Protein AF-A0A1Q3QMA3-F1 (afdb_monomer)

Foldseek 3Di:
DDQDAWDWAAEDALVLLVPPDPPSVVVVVVLLLQFAEEEEEQFADDDDDDDPDDDPQGEGEALVRSQVSLQSNVVVCVVSVRNYFYEYEDPLQQHQFYQEDPHVLQVVQFLQDAFPSRTTGGQGRLVRLLSSQLSCQVRGQEYEYEDQDLDLVSLLVSLCSNCVPVVNRAYEYEHEHDPPDDDDDLVNQVVSVVSSVVSPHPFYWYADPLIIIGSDDPDPTHYHYHDNSPPPPDDDPDDDDDDDPPLRVPSNPSPPCPVSRDDD

Radius of gyration: 18.26 Å; Cα contacts (8 Å, |Δi|>4): 444; chains: 1; bounding box: 46×43×52 Å

Secondary structure (DSSP, 8-state):
----PPEEPEEE-HHHHTTS-TTHHHHHHHHHHSEEEEEE--SB---S---TTS----EEPPHHHHHHHHHHHHHHHHHTT--PEEEEEE-TTT--EES-S--TTTGGGEEEEEPTTSSEEE--SHHHHHHHHHHHTTT-SEEEEEESS--HHHHHHHHHHHHHH-TT-EEEEEE---TTSPPP-HHHHHHHHHHHHHTT--EEEEEETTEEEESS-SSSSEEEEE-S----S-------PPPPTTSTTSGGG-TT-GGGS---

Nearest PDB structures (foldseek):
  3lg3-assembly1_B-2  TM=8.886E-01  e=1.445E-15  Yersinia pestis
  3lg3-assembly1_A-2  TM=8.726E-01  e=1.966E-15  Yersinia pestis
  3i4e-assembly1_D  TM=8.872E-01  e=7.426E-14  Burkholderia pseudomallei
  1igw-assembly1_C  TM=8.203E-01  e=1.246E-14  Escherichia coli
  7cmx-assembly1_C  TM=8.581E-01  e=8.399E-14  Bacillus cereus ATCC 14579

Sequence (264 aa):
MGHIAPKEAIHFPDEAYLGIDETGSLELVQQLLDGDAVVIKLERHFHQAVTAGQAQNLMLVPSAEAVQRLVSARMTAIAYRIEMKVFACTEARRAVAVTNDSDLRDHKHLSGLTSPSNGQVYCGGINAAIERALLYAPHADVICFKSAVPDTTEARRFAVAIRALFPEKQLAFGYSPRPDARMWNELDHAAFEAELRIMGYSYYFFTQFGVTMFPHLPSETAWAMFDDTSRPASIDFGNPLRWPAALDSRAESCHGRPELYLTK

Mean predicted aligned error: 11.52 Å

Solvent-accessible surface area (backbone atoms only — not comparable to full-atom values): 15287 Å² total; per-residue (Å²): 131,82,88,64,75,59,44,69,51,48,75,36,50,59,59,56,77,72,64,79,49,84,67,62,38,52,59,47,50,51,57,54,67,67,22,61,39,36,39,44,50,52,40,61,60,92,74,79,82,74,62,93,88,61,79,87,72,45,39,24,43,33,66,63,56,27,44,50,50,40,48,51,50,52,49,52,31,60,76,72,69,46,82,64,43,41,29,39,48,31,51,36,37,72,19,52,23,23,54,49,78,87,32,74,86,53,50,88,32,45,72,86,43,74,32,94,84,70,15,33,25,28,36,22,24,68,66,46,23,45,55,53,43,58,68,36,50,88,59,28,59,26,42,26,52,37,35,58,61,97,51,66,68,59,52,46,53,44,47,52,59,47,32,75,79,36,71,86,58,39,27,28,40,36,41,41,57,52,96,85,50,82,84,75,53,72,65,56,52,51,55,52,48,53,58,39,42,76,66,56,35,78,42,52,35,34,39,57,96,88,44,44,33,30,59,72,67,97,63,96,58,51,39,42,31,32,36,85,66,70,72,73,82,85,76,82,92,76,75,89,78,85,77,79,87,72,68,70,80,48,39,78,43,56,89,82,48,76,74,81,69,59,80,129

pLDDT: mean 70.54, std 22.74, range [25.53, 98.31]

Structure (mmCIF, N/CA/C/O backbone):
data_AF-A0A1Q3QMA3-F1
#
_entry.id   AF-A0A1Q3QMA3-F1
#
loop_
_atom_site.group_PDB
_atom_site.id
_atom_site.type_symbol
_atom_site.label_atom_id
_atom_site.label_alt_id
_atom_site.label_comp_id
_atom_site.label_asym_id
_atom_site.label_entity_id
_atom_site.label_seq_id
_atom_site.pdbx_PDB_ins_code
_atom_site.Cartn_x
_atom_site.Cartn_y
_atom_site.Cartn_z
_atom_site.occupancy
_atom_site.B_iso_or_equiv
_atom_site.auth_seq_id
_atom_site.auth_comp_id
_atom_site.auth_asym_id
_atom_site.auth_atom_id
_atom_site.pdbx_PDB_model_num
ATOM 1 N N . MET A 1 1 ? 27.630 -3.409 -14.166 1.00 37.25 1 MET A N 1
ATOM 2 C CA . MET A 1 1 ? 26.263 -2.859 -14.283 1.00 37.25 1 MET A CA 1
ATOM 3 C C . MET A 1 1 ? 26.356 -1.399 -13.889 1.00 37.25 1 MET A C 1
ATOM 5 O O . MET A 1 1 ? 26.952 -1.131 -12.855 1.00 37.25 1 MET A O 1
ATOM 9 N N . GLY A 1 2 ? 25.943 -0.475 -14.758 1.00 41.38 2 GLY A N 1
ATOM 10 C CA . GLY A 1 2 ? 26.074 0.962 -14.500 1.00 41.38 2 GLY A CA 1
ATOM 11 C C . GLY A 1 2 ? 25.251 1.380 -13.282 1.00 41.38 2 GLY A C 1
ATOM 12 O O . GLY A 1 2 ? 24.137 0.894 -13.105 1.00 41.38 2 GLY A O 1
ATOM 13 N N . HIS A 1 3 ? 25.815 2.244 -12.438 1.00 40.00 3 HIS A N 1
ATOM 14 C CA . HIS A 1 3 ? 25.080 2.907 -11.365 1.00 40.00 3 HIS A CA 1
ATOM 15 C C . HIS A 1 3 ? 24.006 3.800 -11.999 1.00 40.00 3 HIS A C 1
ATOM 17 O O . HIS A 1 3 ? 24.332 4.825 -12.594 1.00 40.00 3 HIS A O 1
ATOM 23 N N . ILE A 1 4 ? 22.739 3.400 -11.909 1.00 47.25 4 ILE A N 1
ATOM 24 C CA . ILE A 1 4 ? 21.610 4.284 -12.209 1.00 47.25 4 ILE A CA 1
ATOM 25 C C . ILE A 1 4 ? 21.323 5.033 -10.909 1.00 47.25 4 ILE A C 1
ATOM 27 O O . ILE A 1 4 ? 20.997 4.405 -9.903 1.00 47.25 4 ILE A O 1
ATOM 31 N N . ALA A 1 5 ? 21.519 6.351 -10.910 1.00 50.38 5 ALA A N 1
ATOM 32 C CA . ALA A 1 5 ? 21.220 7.188 -9.753 1.00 50.38 5 ALA A CA 1
ATOM 33 C C . ALA A 1 5 ? 19.716 7.110 -9.407 1.00 50.38 5 ALA A C 1
ATOM 35 O O . ALA A 1 5 ? 18.895 7.044 -10.331 1.00 50.38 5 ALA A O 1
ATOM 36 N N . PRO A 1 6 ? 19.343 7.125 -8.112 1.00 56.88 6 PRO A N 1
ATOM 37 C CA . PRO A 1 6 ? 17.943 7.152 -7.701 1.00 56.88 6 PRO A CA 1
ATOM 38 C C . PRO A 1 6 ? 17.233 8.357 -8.322 1.00 56.88 6 PRO A C 1
ATOM 40 O O . PRO A 1 6 ? 17.782 9.460 -8.345 1.00 56.88 6 PRO A O 1
ATOM 43 N N . LYS A 1 7 ? 16.008 8.156 -8.820 1.00 62.81 7 LYS A N 1
ATOM 44 C CA . LYS A 1 7 ? 15.194 9.251 -9.369 1.00 62.81 7 LYS A CA 1
ATOM 45 C C . LYS A 1 7 ? 14.146 9.709 -8.370 1.00 62.81 7 LYS A C 1
ATOM 47 O O . LYS A 1 7 ? 13.490 8.885 -7.729 1.00 62.81 7 LYS A O 1
ATOM 52 N N . GLU A 1 8 ? 14.002 11.024 -8.269 1.00 60.31 8 GLU A N 1
ATOM 53 C CA . GLU A 1 8 ? 12.967 11.694 -7.488 1.00 60.31 8 GLU A CA 1
ATOM 54 C C . GLU A 1 8 ? 11.620 11.637 -8.225 1.00 60.31 8 GLU A C 1
ATOM 56 O O . GLU A 1 8 ? 11.560 11.792 -9.446 1.00 60.31 8 GLU A O 1
ATOM 61 N N . ALA A 1 9 ? 10.543 11.388 -7.480 1.00 59.75 9 ALA A N 1
ATOM 62 C CA . ALA A 1 9 ? 9.180 11.461 -7.993 1.00 59.75 9 ALA A CA 1
ATOM 63 C C . ALA A 1 9 ? 8.731 12.921 -8.142 1.00 59.75 9 ALA A C 1
ATOM 65 O O . ALA A 1 9 ? 8.966 13.737 -7.251 1.00 59.75 9 ALA A O 1
ATOM 66 N N . ILE A 1 10 ? 8.005 13.239 -9.214 1.00 61.47 10 ILE A N 1
ATOM 67 C CA . ILE A 1 10 ? 7.298 14.519 -9.322 1.00 61.47 10 ILE A CA 1
ATOM 68 C C . ILE A 1 10 ? 6.018 14.409 -8.492 1.00 61.47 10 ILE A C 1
ATOM 70 O O . ILE A 1 10 ? 5.198 13.524 -8.735 1.00 61.47 10 ILE A O 1
ATOM 74 N N . HIS A 1 11 ? 5.861 15.277 -7.494 1.00 58.94 11 HIS A N 1
ATOM 75 C CA . HIS A 1 11 ? 4.707 15.269 -6.597 1.00 58.94 11 HIS A CA 1
ATOM 76 C C . HIS A 1 11 ? 3.601 16.202 -7.093 1.00 58.94 11 HIS A C 1
ATOM 78 O O . HIS A 1 11 ? 3.849 17.390 -7.304 1.00 58.94 11 HIS A O 1
ATOM 84 N N . PHE A 1 12 ? 2.375 15.688 -7.175 1.00 54.59 12 PHE A N 1
ATOM 85 C CA . PHE A 1 12 ? 1.180 16.478 -7.472 1.00 54.59 12 PHE A CA 1
ATOM 86 C C . PHE A 1 12 ? 0.172 16.398 -6.324 1.00 54.59 12 PHE A C 1
ATOM 88 O O . PHE A 1 12 ? 0.027 15.327 -5.728 1.00 54.59 12 PHE A O 1
ATOM 95 N N . PRO A 1 13 ? -0.544 17.495 -6.014 1.00 55.72 13 PRO A N 1
ATOM 96 C CA . PRO A 1 13 ? -1.624 17.454 -5.038 1.00 55.72 13 PRO A CA 1
ATOM 97 C C . PRO A 1 13 ? -2.791 16.609 -5.567 1.00 55.72 13 PRO A C 1
ATOM 99 O O . PRO A 1 13 ? -3.113 16.659 -6.756 1.00 55.72 13 PRO A O 1
ATOM 102 N N . ASP A 1 14 ? -3.460 15.872 -4.678 1.00 49.94 14 ASP A N 1
ATOM 103 C CA . ASP A 1 14 ? -4.590 14.993 -5.027 1.00 49.94 14 ASP A CA 1
ATOM 104 C C . ASP A 1 14 ? -5.738 15.756 -5.726 1.00 49.94 14 ASP A C 1
ATOM 106 O O . ASP A 1 14 ? -6.433 15.213 -6.586 1.00 49.94 14 ASP A O 1
ATOM 110 N N . GLU A 1 15 ? -5.904 17.043 -5.408 1.00 50.72 15 GLU A N 1
ATOM 111 C CA . GLU A 1 15 ? -6.911 17.943 -5.989 1.00 50.72 15 GLU A CA 1
ATOM 112 C C . GLU A 1 15 ? -6.680 18.241 -7.479 1.00 50.72 15 GLU A C 1
ATOM 114 O O . GLU A 1 15 ? -7.646 18.432 -8.222 1.00 50.72 15 GLU A O 1
ATOM 119 N N . ALA A 1 16 ? -5.425 18.203 -7.946 1.00 48.44 16 ALA A N 1
ATOM 120 C CA . ALA A 1 16 ? -5.098 18.405 -9.360 1.00 48.44 16 ALA A CA 1
ATOM 121 C C . ALA A 1 16 ? -5.660 17.277 -10.241 1.00 48.44 16 ALA A C 1
ATOM 123 O O . ALA A 1 16 ? -5.946 17.480 -11.419 1.00 48.44 16 ALA A O 1
ATOM 124 N N . TYR A 1 17 ? -5.878 16.096 -9.656 1.00 45.69 17 TYR A N 1
ATOM 125 C CA . TYR A 1 17 ? -6.473 14.952 -10.336 1.00 45.69 17 TYR A CA 1
ATOM 126 C C . TYR A 1 17 ? -8.009 15.030 -10.417 1.00 45.69 17 TYR A C 1
ATOM 128 O O . TYR A 1 17 ? -8.623 14.469 -11.325 1.00 45.69 17 TYR A O 1
ATOM 136 N N . LEU A 1 18 ? -8.649 15.728 -9.471 1.00 44.41 18 LEU A N 1
ATOM 137 C CA . LEU A 1 18 ? -10.110 15.831 -9.358 1.00 44.41 18 LEU A CA 1
ATOM 138 C C . LEU A 1 18 ? -10.713 16.993 -10.169 1.00 44.41 18 LEU A C 1
ATOM 140 O O . LEU A 1 18 ? -11.928 17.179 -10.141 1.00 44.41 18 LEU A O 1
ATOM 144 N N . GLY A 1 19 ? -9.894 17.735 -10.922 1.00 40.25 19 GLY A N 1
ATOM 145 C CA . GLY A 1 19 ? -10.365 18.746 -11.874 1.00 40.25 19 GLY A CA 1
ATOM 146 C C . GLY A 1 19 ? -10.869 20.040 -11.231 1.00 40.25 19 GLY A C 1
ATOM 147 O O . GLY A 1 19 ? -11.818 20.633 -11.734 1.00 40.25 19 GLY A O 1
ATOM 148 N N . ILE A 1 20 ? -10.263 20.477 -10.121 1.00 35.72 20 ILE A N 1
ATOM 149 C CA . ILE A 1 20 ? -10.693 21.695 -9.409 1.00 35.72 20 ILE A CA 1
ATOM 150 C C . ILE A 1 20 ? -10.076 22.978 -10.018 1.00 35.72 20 ILE A C 1
ATOM 152 O O . ILE A 1 20 ? -10.548 24.075 -9.730 1.00 35.72 20 ILE A O 1
ATOM 156 N N . ASP A 1 21 ? -9.098 22.877 -10.930 1.00 34.72 21 ASP A N 1
ATOM 157 C CA . ASP A 1 21 ? -8.615 24.024 -11.715 1.00 34.72 21 ASP A CA 1
ATOM 158 C C . ASP A 1 21 ? -8.208 23.635 -13.159 1.00 34.72 21 ASP A C 1
ATOM 160 O O . ASP A 1 21 ? -7.569 22.607 -13.393 1.00 34.72 21 ASP A O 1
ATOM 164 N N . GLU A 1 22 ? -8.613 24.446 -14.148 1.00 34.12 22 GLU A N 1
ATOM 165 C CA . GLU A 1 22 ? -8.419 24.177 -15.586 1.00 34.12 22 GLU A CA 1
ATOM 166 C C . GLU A 1 22 ? -6.956 24.338 -16.059 1.00 34.12 22 GLU A C 1
ATOM 168 O O . GLU A 1 22 ? -6.575 23.773 -17.082 1.00 34.12 22 GLU A O 1
ATOM 173 N N . THR A 1 23 ? -6.102 25.043 -15.317 1.00 33.72 23 THR A N 1
ATOM 174 C CA . THR A 1 23 ? -4.718 25.387 -15.708 1.00 33.72 23 THR A CA 1
ATOM 175 C C . THR A 1 23 ? -3.694 24.363 -15.220 1.00 33.72 23 THR A C 1
ATOM 177 O O . THR A 1 23 ? -2.837 23.938 -15.994 1.00 33.72 23 THR A O 1
ATOM 180 N N . GLY A 1 24 ? -3.818 23.898 -13.975 1.00 37.50 24 GLY A N 1
ATOM 181 C CA . GLY A 1 24 ? -3.019 22.818 -13.400 1.00 37.50 24 GLY A CA 1
ATOM 182 C C . GLY A 1 24 ? -3.282 21.475 -14.079 1.00 37.50 24 GLY A C 1
ATOM 183 O O . GLY A 1 24 ? -2.393 20.632 -14.141 1.00 37.50 24 GLY A O 1
ATOM 184 N N . SER A 1 25 ? -4.466 21.298 -14.674 1.00 47.12 25 SER A N 1
ATOM 185 C CA . SER A 1 25 ? -4.836 20.078 -15.394 1.00 47.12 25 SER A CA 1
ATOM 186 C C . SER A 1 25 ? -4.054 19.861 -16.701 1.00 47.12 25 SER A C 1
ATOM 188 O O . SER A 1 25 ? -3.766 18.717 -17.044 1.00 47.12 25 SER A O 1
ATOM 190 N N . LEU A 1 26 ? -3.646 20.920 -17.417 1.00 43.50 26 LEU A N 1
ATOM 191 C CA . LEU A 1 26 ? -2.979 20.788 -18.721 1.00 43.50 26 LEU A CA 1
ATOM 192 C C . LEU A 1 26 ? -1.477 20.482 -18.593 1.00 43.50 26 LEU A C 1
ATOM 194 O O . LEU A 1 26 ? -0.977 19.597 -19.287 1.00 43.50 26 LEU A O 1
ATOM 198 N N . GLU A 1 27 ? -0.769 21.172 -17.690 1.00 50.53 27 GLU A N 1
ATOM 199 C CA . GLU A 1 27 ? 0.634 20.861 -17.362 1.00 50.53 27 GLU A CA 1
ATOM 200 C C . GLU A 1 27 ? 0.752 19.474 -16.723 1.00 50.53 27 GLU A C 1
ATOM 202 O O . GLU A 1 27 ? 1.655 18.712 -17.068 1.00 50.53 27 GLU A O 1
ATOM 207 N N . LEU A 1 28 ? -0.204 19.112 -15.858 1.00 53.88 28 LEU A N 1
ATOM 208 C CA . LEU A 1 28 ? -0.310 17.768 -15.304 1.00 53.88 28 LEU A CA 1
ATOM 209 C C . LEU A 1 28 ? -0.484 16.730 -16.413 1.00 53.88 28 LEU A C 1
ATOM 211 O O . LEU A 1 28 ? 0.268 15.767 -16.467 1.00 53.88 28 LEU A O 1
ATOM 215 N N . VAL A 1 29 ? -1.436 16.928 -17.328 1.00 54.91 29 VAL A N 1
ATOM 216 C CA . VAL A 1 29 ? -1.656 16.017 -18.461 1.00 54.91 29 VAL A CA 1
ATOM 217 C C . VAL A 1 29 ? -0.414 15.916 -19.353 1.00 54.91 29 VAL A C 1
ATOM 219 O O . VAL A 1 29 ? -0.081 14.812 -19.768 1.00 54.91 29 VAL A O 1
ATOM 222 N N . GLN A 1 30 ? 0.317 17.007 -19.605 1.00 58.66 30 GLN A N 1
ATOM 223 C CA . GLN A 1 30 ? 1.583 16.963 -20.352 1.00 58.66 30 GLN A CA 1
ATOM 224 C C . GLN A 1 30 ? 2.668 16.161 -19.621 1.00 58.66 30 GLN A C 1
ATOM 226 O O . GLN A 1 30 ? 3.278 15.280 -20.219 1.00 58.66 30 GLN A O 1
ATOM 231 N N . GLN A 1 31 ? 2.858 16.380 -18.319 1.00 56.53 31 GLN A N 1
ATOM 232 C CA . GLN A 1 31 ? 3.831 15.621 -17.525 1.00 56.53 31 GLN A CA 1
ATOM 233 C C . GLN A 1 31 ? 3.428 14.146 -17.343 1.00 56.53 31 GLN A C 1
ATOM 235 O O . GLN A 1 31 ? 4.294 13.283 -17.214 1.00 56.53 31 GLN A O 1
ATOM 240 N N . LEU A 1 32 ? 2.126 13.837 -17.374 1.00 58.66 32 LEU A N 1
ATOM 241 C CA . LEU A 1 32 ? 1.601 12.468 -17.393 1.00 58.66 32 LEU A CA 1
ATOM 242 C C . LEU A 1 32 ? 1.768 11.784 -18.757 1.00 58.66 32 LEU A C 1
ATOM 244 O O . LEU A 1 32 ? 1.887 10.564 -18.790 1.00 58.66 32 LEU A O 1
ATOM 248 N N . LEU A 1 33 ? 1.772 12.534 -19.865 1.00 60.31 33 LEU A N 1
ATOM 249 C CA . LEU A 1 33 ? 2.051 12.008 -21.208 1.00 60.31 33 LEU A CA 1
ATOM 250 C C . LEU A 1 33 ? 3.536 11.663 -21.396 1.00 60.31 33 LEU A C 1
ATOM 252 O O . LEU A 1 33 ? 3.848 10.718 -22.115 1.00 60.31 33 LEU A O 1
ATOM 256 N N . ASP A 1 34 ? 4.430 12.395 -20.726 1.00 58.41 34 ASP A N 1
ATOM 257 C CA . ASP A 1 34 ? 5.879 12.151 -20.747 1.00 58.41 34 ASP A CA 1
ATOM 258 C C . ASP A 1 34 ? 6.330 11.072 -19.732 1.00 58.41 34 ASP A C 1
ATOM 260 O O . ASP A 1 34 ? 7.510 10.712 -19.688 1.00 58.41 34 ASP A O 1
ATOM 264 N N . GLY A 1 35 ? 5.417 10.569 -18.890 1.00 57.47 35 GLY A N 1
ATOM 265 C CA . GLY A 1 35 ? 5.674 9.586 -17.831 1.00 57.47 35 GLY A CA 1
ATOM 266 C C . GLY A 1 35 ? 5.182 8.170 -18.168 1.00 57.47 35 GLY A C 1
ATOM 267 O O . GLY A 1 35 ? 4.055 7.999 -18.613 1.00 57.47 35 GLY A O 1
ATOM 268 N N . ASP A 1 36 ? 5.972 7.127 -17.881 1.00 55.38 36 ASP A N 1
ATOM 269 C CA . ASP A 1 36 ? 5.570 5.720 -18.127 1.00 55.38 36 ASP A CA 1
ATOM 270 C C . ASP A 1 36 ? 4.583 5.179 -17.074 1.00 55.38 36 ASP A C 1
ATOM 272 O O . ASP A 1 36 ? 3.773 4.286 -17.337 1.00 55.38 36 ASP A O 1
ATOM 276 N N . ALA A 1 37 ? 4.714 5.625 -15.822 1.00 56.94 37 ALA A N 1
ATOM 277 C CA . ALA A 1 37 ? 3.973 5.073 -14.694 1.00 56.94 37 ALA A CA 1
ATOM 278 C C . ALA A 1 37 ? 3.603 6.159 -13.686 1.00 56.94 37 ALA A C 1
ATOM 280 O O . ALA A 1 37 ? 4.413 7.016 -13.326 1.00 56.94 37 ALA A O 1
ATOM 281 N N . VAL A 1 38 ? 2.363 6.080 -13.207 1.00 61.59 38 VAL A N 1
ATOM 282 C CA . VAL A 1 38 ? 1.755 7.084 -12.347 1.00 61.59 38 VAL A CA 1
ATOM 283 C C . VAL A 1 38 ? 1.329 6.425 -11.038 1.00 61.59 38 VAL A C 1
ATOM 285 O O . VAL A 1 38 ? 0.436 5.576 -10.982 1.00 61.59 38 VAL A O 1
ATOM 288 N N . VAL A 1 39 ? 1.965 6.820 -9.942 1.00 60.56 39 VAL A N 1
ATOM 289 C CA . VAL A 1 39 ? 1.584 6.358 -8.610 1.00 60.56 39 VAL A CA 1
ATOM 290 C C . VAL A 1 39 ? 0.456 7.239 -8.098 1.00 60.56 39 VAL A C 1
ATOM 292 O O . VAL A 1 39 ? 0.663 8.428 -7.875 1.00 60.56 39 VAL A O 1
ATOM 295 N N . ILE A 1 40 ? -0.736 6.671 -7.893 1.00 57.75 40 ILE A N 1
ATOM 296 C CA . ILE A 1 40 ? -1.888 7.434 -7.408 1.00 57.75 40 ILE A CA 1
ATOM 297 C C . ILE A 1 40 ? -2.235 6.978 -5.996 1.00 57.75 40 ILE A C 1
ATOM 299 O O . ILE A 1 40 ? -2.841 5.930 -5.767 1.00 57.75 40 ILE A O 1
ATOM 303 N N . LYS A 1 41 ? -1.823 7.764 -5.009 1.00 63.59 41 LYS A N 1
ATOM 304 C CA . LYS A 1 41 ? -2.072 7.454 -3.609 1.00 63.59 41 LYS A CA 1
ATOM 305 C C . LYS A 1 41 ? -3.357 8.146 -3.163 1.00 63.59 41 LYS A C 1
ATOM 307 O O . LYS A 1 41 ? -3.365 9.326 -2.866 1.00 63.59 41 LYS A O 1
ATOM 312 N N . LEU A 1 42 ? -4.454 7.396 -3.103 1.00 59.91 42 LEU A N 1
ATOM 313 C CA . LEU A 1 42 ? -5.798 7.982 -2.983 1.00 59.91 42 LEU A CA 1
ATOM 314 C C . LEU A 1 42 ? -6.480 7.753 -1.637 1.00 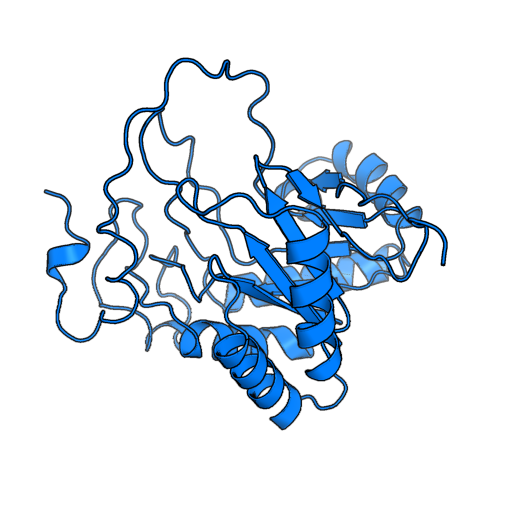59.91 42 LEU A C 1
ATOM 316 O O . LEU A 1 42 ? -7.634 8.137 -1.463 1.00 59.91 42 LEU A O 1
ATOM 320 N N . GLU A 1 43 ? -5.809 7.113 -0.687 1.00 64.12 43 GLU A N 1
ATOM 321 C CA . GLU A 1 43 ? -6.448 6.669 0.551 1.00 64.12 43 GLU A CA 1
ATOM 322 C C . GLU A 1 43 ? -6.462 7.713 1.675 1.00 64.12 43 GLU A C 1
ATOM 324 O O . GLU A 1 43 ? -6.907 7.372 2.766 1.00 64.12 43 GLU A O 1
ATOM 329 N N . ARG A 1 44 ? -6.000 8.953 1.452 1.00 65.00 44 ARG A N 1
ATOM 330 C CA . ARG A 1 44 ? -5.939 9.996 2.492 1.00 65.00 44 ARG A CA 1
ATOM 331 C C . ARG A 1 44 ? -6.766 11.237 2.169 1.00 65.00 44 ARG A C 1
ATOM 333 O O . ARG A 1 44 ? -7.026 11.541 1.008 1.00 65.00 44 ARG A O 1
ATOM 340 N N . HIS A 1 45 ? -7.203 11.925 3.219 1.00 52.44 45 HIS A N 1
ATOM 341 C CA . HIS A 1 45 ? -7.840 13.241 3.141 1.00 52.44 45 HIS A CA 1
ATOM 342 C C . HIS A 1 45 ? -6.957 14.253 3.875 1.00 52.44 45 HIS A C 1
ATOM 344 O O . HIS A 1 45 ? -6.472 13.958 4.971 1.00 52.44 45 HIS A O 1
ATOM 350 N N . PHE A 1 46 ? -6.788 15.443 3.299 1.00 43.44 46 PHE A N 1
ATOM 351 C CA . PHE A 1 46 ? -6.152 16.564 3.979 1.00 43.44 46 PHE A CA 1
ATOM 352 C C . PHE A 1 46 ? -7.109 17.128 5.036 1.00 43.44 46 PHE A C 1
ATOM 354 O O . PHE A 1 46 ? -8.226 17.537 4.721 1.00 43.44 46 PHE A O 1
ATOM 361 N N . HIS A 1 47 ? -6.665 17.194 6.290 1.00 34.66 47 HIS A N 1
ATOM 362 C CA . HIS A 1 47 ? -7.205 18.151 7.251 1.00 34.66 47 HIS A CA 1
ATOM 363 C C . HIS A 1 47 ? -6.100 19.158 7.580 1.00 34.66 47 HIS A C 1
ATOM 365 O O . HIS A 1 47 ? -5.015 18.773 8.006 1.00 34.66 47 HIS A O 1
ATOM 371 N N . GLN A 1 48 ? -6.413 20.431 7.316 1.00 32.75 48 GLN A N 1
ATOM 372 C CA . GLN A 1 48 ? -5.659 21.661 7.579 1.00 32.75 48 GLN A CA 1
ATOM 373 C C . GLN A 1 48 ? -4.406 21.545 8.459 1.00 32.75 48 GLN A C 1
ATOM 375 O O . GLN A 1 48 ? -4.478 21.149 9.619 1.00 32.75 48 GLN A O 1
ATOM 380 N N . ALA A 1 49 ? -3.295 22.035 7.894 1.00 30.86 49 ALA A N 1
ATOM 381 C CA . ALA A 1 49 ? -2.136 22.645 8.548 1.00 30.86 49 ALA A CA 1
ATOM 382 C C . ALA A 1 49 ? -1.996 22.333 10.044 1.00 30.86 49 ALA A C 1
ATOM 384 O O . ALA A 1 49 ? -2.390 23.115 10.914 1.00 30.86 49 ALA A O 1
ATOM 385 N N . VAL A 1 50 ? -1.355 21.202 10.331 1.00 31.70 50 VAL A N 1
ATOM 386 C CA . VAL A 1 50 ? -0.810 20.943 11.656 1.00 31.70 50 VAL A CA 1
ATOM 387 C C . VAL A 1 50 ? 0.150 22.081 11.998 1.00 31.70 50 VAL A C 1
ATOM 389 O O . VAL A 1 50 ? 1.201 22.248 11.378 1.00 31.70 50 VAL A O 1
ATOM 392 N N . THR A 1 51 ? -0.241 22.892 12.977 1.00 28.72 51 THR A N 1
ATOM 393 C CA . THR A 1 51 ? 0.619 23.908 13.579 1.00 28.72 51 THR A CA 1
ATOM 394 C C . THR A 1 51 ? 1.895 23.228 14.082 1.00 28.72 51 THR A C 1
ATOM 396 O O . THR A 1 51 ? 1.836 22.103 14.584 1.00 28.72 51 THR A O 1
ATOM 399 N N . ALA A 1 52 ? 3.045 23.885 13.912 1.00 29.42 52 ALA A N 1
ATOM 400 C CA . ALA A 1 52 ? 4.367 23.349 14.232 1.00 29.42 52 ALA A CA 1
ATOM 401 C C . ALA A 1 52 ? 4.379 22.578 15.569 1.00 29.42 52 ALA A C 1
ATOM 403 O O . ALA A 1 52 ? 4.235 23.174 16.635 1.00 29.42 52 ALA A O 1
ATOM 404 N N . GLY A 1 53 ? 4.540 21.250 15.502 1.00 30.19 53 GLY A N 1
ATOM 405 C CA . GLY A 1 53 ? 4.747 20.398 16.678 1.00 30.19 53 GLY A CA 1
ATOM 406 C C . GLY A 1 53 ? 3.824 19.187 16.859 1.00 30.19 53 GLY A C 1
ATOM 407 O O . GLY A 1 53 ? 4.116 18.391 17.748 1.00 30.19 53 GLY A O 1
ATOM 408 N N . GLN A 1 54 ? 2.762 18.983 16.063 1.00 33.88 54 GLN A N 1
ATOM 409 C CA . GLN A 1 54 ? 1.970 17.736 16.139 1.00 33.88 54 GLN A CA 1
ATOM 410 C C . GLN A 1 54 ? 2.326 16.740 15.027 1.00 33.88 54 GLN A C 1
ATOM 412 O O . GLN A 1 54 ? 2.790 17.110 13.949 1.00 33.88 54 GLN A O 1
ATOM 417 N N . ALA A 1 55 ? 2.139 15.449 15.307 1.00 40.16 55 ALA A N 1
ATOM 418 C CA . ALA A 1 55 ? 2.364 14.382 14.335 1.00 40.16 55 ALA A CA 1
ATOM 419 C C . ALA A 1 55 ? 1.387 14.583 13.202 1.00 40.16 55 ALA A C 1
ATOM 421 O O . ALA A 1 55 ? 0.207 14.841 13.436 1.00 40.16 55 ALA A O 1
ATOM 422 N N . GLN A 1 56 ? 1.855 14.333 11.990 1.00 51.12 56 GLN A N 1
ATOM 423 C CA . GLN A 1 56 ? 0.968 13.992 10.896 1.00 51.12 56 GLN A CA 1
ATOM 424 C C . GLN A 1 56 ? 0.290 12.658 11.245 1.00 51.12 56 GLN A C 1
ATOM 426 O O . GLN A 1 56 ? 0.815 11.582 10.960 1.00 51.12 56 GLN A O 1
ATOM 431 N N . ASN A 1 57 ? -0.844 12.715 11.944 1.00 62.31 57 ASN A N 1
ATOM 432 C CA . ASN A 1 57 ? -1.661 11.538 12.201 1.00 62.31 57 ASN A CA 1
ATOM 433 C C . ASN A 1 57 ? -2.254 11.086 10.868 1.00 62.31 57 ASN A C 1
ATOM 435 O O . ASN A 1 57 ? -3.014 11.819 10.237 1.00 62.31 57 ASN A O 1
ATOM 439 N N . LEU A 1 58 ? -1.874 9.886 10.430 1.00 73.88 58 LEU A N 1
ATOM 440 C CA . LEU A 1 58 ? -2.304 9.363 9.144 1.00 73.88 58 LEU A CA 1
ATOM 441 C C . LEU A 1 58 ? -3.803 9.068 9.169 1.00 73.88 58 LEU A C 1
ATOM 443 O O . LEU A 1 58 ? -4.263 8.190 9.910 1.00 73.88 58 LEU A O 1
ATOM 447 N N . MET A 1 59 ? -4.529 9.826 8.349 1.00 79.81 59 MET A N 1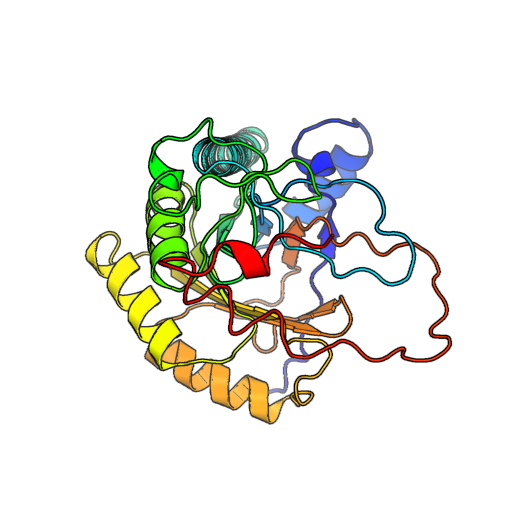
ATOM 448 C CA . MET A 1 59 ? -5.981 9.867 8.291 1.00 79.81 59 MET A CA 1
ATOM 449 C C . MET A 1 59 ? -6.479 9.283 6.971 1.00 79.81 59 MET A C 1
ATOM 451 O O . MET A 1 59 ? -6.279 9.882 5.914 1.00 79.81 59 MET A O 1
ATOM 455 N N . LEU A 1 60 ? -7.124 8.115 7.031 1.00 86.62 60 LEU A N 1
ATOM 456 C CA . LEU A 1 60 ? -7.653 7.453 5.838 1.00 86.62 60 LEU A CA 1
ATOM 457 C C . LEU A 1 60 ? -9.008 8.018 5.412 1.00 86.62 60 LEU A C 1
ATOM 459 O O . LEU A 1 60 ? -9.798 8.411 6.263 1.00 86.62 60 LEU A O 1
ATOM 463 N N . VAL A 1 61 ? -9.332 7.957 4.123 1.00 88.00 61 VAL A N 1
ATOM 464 C CA . VAL A 1 61 ? -10.724 8.031 3.641 1.00 88.00 61 VAL A CA 1
ATOM 465 C C . VAL A 1 61 ? -11.387 6.652 3.683 1.00 88.00 61 VAL A C 1
ATOM 467 O O . VAL A 1 61 ? -10.669 5.645 3.658 1.00 88.00 61 VAL A O 1
ATOM 470 N N . PRO A 1 62 ? -12.731 6.555 3.708 1.00 91.31 62 PRO A N 1
ATOM 471 C CA . PRO A 1 62 ? -13.426 5.275 3.665 1.00 91.31 62 PRO A CA 1
ATOM 472 C C . PRO A 1 62 ? -13.011 4.457 2.441 1.00 91.31 62 PRO A C 1
ATOM 474 O O . PRO A 1 62 ? -12.731 5.008 1.373 1.00 91.31 62 PRO A O 1
ATOM 477 N N . SER A 1 63 ? -12.981 3.132 2.576 1.00 92.56 63 SER A N 1
ATOM 478 C CA . SER A 1 63 ? -12.532 2.239 1.498 1.00 92.56 63 SER A CA 1
ATOM 479 C C . SER A 1 63 ? -13.283 2.467 0.174 1.00 92.56 63 SER A C 1
ATOM 481 O O . SER A 1 63 ? -12.676 2.425 -0.895 1.00 92.56 63 SER A O 1
ATOM 483 N N . ALA A 1 64 ? -14.584 2.764 0.226 1.00 89.75 64 ALA A N 1
ATOM 484 C CA . ALA A 1 64 ? -15.408 3.099 -0.933 1.00 89.75 64 ALA A CA 1
ATOM 485 C C . ALA A 1 64 ? -14.942 4.372 -1.647 1.00 89.75 64 ALA A C 1
ATOM 487 O O . ALA A 1 64 ? -14.8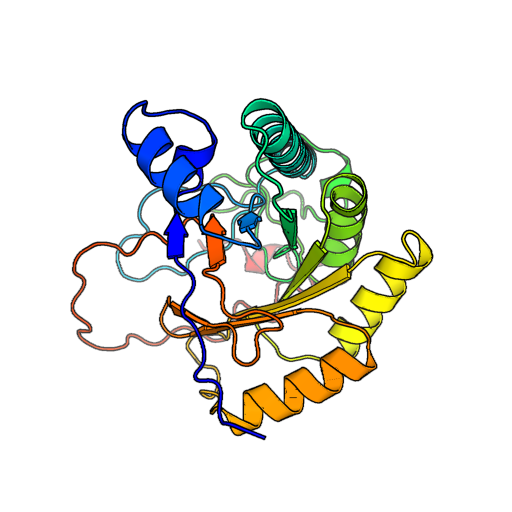98 4.395 -2.875 1.00 89.75 64 ALA A O 1
ATOM 488 N N . GLU A 1 65 ? -14.559 5.405 -0.897 1.00 86.19 65 GLU A N 1
ATOM 489 C CA . GLU A 1 65 ? -14.046 6.652 -1.464 1.00 86.19 65 GLU A CA 1
ATOM 490 C C . GLU A 1 65 ? -12.696 6.417 -2.151 1.00 86.19 65 GLU A C 1
ATOM 492 O O . GLU A 1 65 ? -12.505 6.837 -3.292 1.00 86.19 65 GLU A O 1
ATOM 497 N N . ALA A 1 66 ? -11.788 5.668 -1.515 1.00 85.75 66 ALA A N 1
ATOM 498 C CA . ALA A 1 66 ? -10.509 5.293 -2.120 1.00 85.75 66 ALA A CA 1
ATOM 499 C C . ALA A 1 66 ? -10.700 4.501 -3.429 1.00 85.75 66 ALA A C 1
ATOM 501 O O . ALA A 1 66 ? -10.050 4.793 -4.434 1.00 85.75 66 ALA A O 1
ATOM 502 N N . VAL A 1 67 ? -11.635 3.542 -3.455 1.00 88.19 67 VAL A N 1
ATOM 503 C CA . VAL A 1 67 ? -12.001 2.802 -4.676 1.00 88.19 67 VAL A CA 1
ATOM 504 C C . VAL A 1 67 ? -12.569 3.737 -5.744 1.00 88.19 67 VAL A C 1
ATOM 506 O O . VAL A 1 67 ? -12.157 3.655 -6.900 1.00 88.19 67 VAL A O 1
ATOM 509 N N . GLN A 1 68 ? -13.471 4.650 -5.377 1.00 81.75 68 GLN A N 1
ATOM 510 C CA . GLN A 1 68 ? -14.058 5.596 -6.323 1.00 81.75 68 GLN A CA 1
ATOM 511 C C . GLN A 1 68 ? -12.989 6.485 -6.963 1.00 81.75 68 GLN A C 1
ATOM 513 O O . GLN A 1 68 ? -13.020 6.705 -8.172 1.00 81.75 68 GLN A O 1
ATOM 518 N N . ARG A 1 69 ? -12.006 6.940 -6.181 1.00 79.50 69 ARG A N 1
ATOM 519 C CA . ARG A 1 69 ? -10.867 7.709 -6.691 1.00 79.50 69 ARG A CA 1
ATOM 520 C C . ARG A 1 69 ? -10.034 6.892 -7.691 1.00 79.50 69 ARG A C 1
ATOM 522 O O . ARG A 1 69 ? -9.677 7.420 -8.740 1.00 79.50 69 ARG A O 1
ATOM 529 N N . LEU A 1 70 ? -9.782 5.603 -7.428 1.00 81.81 70 LEU A N 1
ATOM 530 C CA . LEU A 1 70 ? -9.058 4.719 -8.362 1.00 81.81 70 LEU A CA 1
ATOM 531 C C . LEU A 1 70 ? -9.826 4.519 -9.675 1.00 81.81 70 LEU A C 1
ATOM 533 O O . LEU A 1 70 ? -9.235 4.528 -10.755 1.00 81.81 70 LEU A O 1
ATOM 537 N N . VAL A 1 71 ? -11.149 4.363 -9.590 1.00 83.38 71 VAL A N 1
ATOM 538 C CA . VAL A 1 71 ? -12.023 4.258 -10.765 1.00 83.38 71 VAL A CA 1
ATOM 539 C C . VAL A 1 71 ? -11.994 5.550 -11.572 1.00 83.38 71 VAL A C 1
ATOM 541 O O . VAL A 1 71 ? -11.772 5.496 -12.781 1.00 83.38 71 VAL A O 1
ATOM 544 N N . SER A 1 72 ? -12.155 6.705 -10.921 1.00 75.06 72 SER A N 1
ATOM 545 C CA . SER A 1 72 ? -12.043 8.010 -11.578 1.00 75.06 72 SER A CA 1
ATOM 546 C C . SER A 1 72 ? -10.695 8.155 -12.277 1.00 75.06 72 SER A C 1
ATOM 548 O O . SER A 1 72 ? -10.652 8.586 -13.425 1.00 75.06 72 SER A O 1
ATOM 550 N N . ALA A 1 73 ? -9.613 7.691 -11.648 1.00 74.19 73 ALA A N 1
ATOM 551 C CA . ALA A 1 73 ? -8.300 7.729 -12.263 1.00 74.19 73 ALA A CA 1
ATOM 552 C C . ALA A 1 73 ? -8.159 6.899 -13.531 1.00 74.19 73 ALA A C 1
ATOM 554 O O . ALA A 1 73 ? -7.665 7.366 -14.562 1.00 74.19 73 ALA A O 1
ATOM 555 N N . ARG A 1 74 ? -8.689 5.682 -13.506 1.00 78.38 74 ARG A N 1
ATOM 556 C CA . ARG A 1 74 ? -8.746 4.861 -14.711 1.00 78.38 74 ARG A CA 1
ATOM 557 C C . ARG A 1 74 ? -9.561 5.531 -15.818 1.00 78.38 74 ARG A C 1
ATOM 559 O O . ARG A 1 74 ? -9.165 5.487 -16.980 1.00 78.38 74 ARG A O 1
ATOM 566 N N . MET A 1 75 ? -10.692 6.136 -15.469 1.00 76.38 75 MET A N 1
ATOM 567 C CA . MET A 1 75 ? -11.573 6.788 -16.438 1.00 76.38 75 MET A CA 1
ATOM 568 C C . MET A 1 75 ? -10.911 8.006 -17.082 1.00 76.38 75 MET A C 1
ATOM 570 O O . MET A 1 75 ? -10.985 8.152 -18.302 1.00 76.38 75 MET A O 1
ATOM 574 N N . THR A 1 76 ? -10.211 8.826 -16.298 1.00 72.62 76 THR A N 1
ATOM 575 C CA . THR A 1 76 ? -9.411 9.949 -16.801 1.00 72.62 76 THR A CA 1
ATOM 576 C C . THR A 1 76 ? -8.342 9.456 -17.776 1.00 72.62 76 THR A C 1
ATOM 578 O O . THR A 1 76 ? -8.254 9.964 -18.892 1.00 72.62 76 THR A O 1
ATOM 581 N N . ALA A 1 77 ? -7.597 8.402 -17.426 1.00 74.88 77 ALA A N 1
ATOM 582 C CA . ALA A 1 77 ? -6.606 7.803 -18.322 1.00 74.88 77 ALA A CA 1
ATOM 583 C C . ALA A 1 77 ? -7.182 7.431 -19.693 1.00 74.88 77 ALA A C 1
ATOM 585 O O . ALA A 1 77 ? -6.621 7.774 -20.733 1.00 74.88 77 ALA A O 1
ATOM 586 N N . ILE A 1 78 ? -8.335 6.756 -19.685 1.00 80.50 78 ILE A N 1
ATOM 587 C CA . ILE A 1 78 ? -9.030 6.317 -20.896 1.00 80.50 78 ILE A CA 1
ATOM 588 C C . ILE A 1 78 ? -9.514 7.523 -21.709 1.00 80.50 78 ILE A C 1
ATOM 590 O O . ILE A 1 78 ? -9.332 7.548 -22.927 1.00 80.50 78 ILE A O 1
ATOM 594 N N . ALA A 1 79 ? -10.103 8.526 -21.052 1.00 77.25 79 ALA A N 1
ATOM 595 C CA . ALA A 1 79 ? -10.633 9.720 -21.708 1.00 77.25 79 ALA A CA 1
ATOM 596 C C . ALA A 1 79 ? -9.542 10.504 -22.453 1.00 77.25 79 ALA A C 1
ATOM 598 O O . ALA A 1 79 ? -9.748 10.908 -23.598 1.00 77.25 79 ALA A O 1
ATOM 599 N N . TYR A 1 80 ? -8.366 10.648 -21.838 1.00 72.31 80 TYR A N 1
ATOM 600 C CA . TYR A 1 80 ? -7.217 11.340 -22.426 1.00 72.31 80 TYR A CA 1
ATOM 601 C C . TYR A 1 80 ? -6.304 10.430 -23.264 1.00 72.31 80 TYR A C 1
ATOM 603 O O . TYR A 1 80 ? -5.324 10.912 -23.825 1.00 72.31 80 TYR A O 1
ATOM 611 N N . ARG A 1 81 ? -6.634 9.134 -23.398 1.00 78.38 81 ARG A N 1
ATOM 612 C CA . ARG A 1 81 ? -5.835 8.123 -24.119 1.00 78.38 81 ARG A CA 1
ATOM 613 C C . ARG A 1 81 ? -4.382 8.045 -23.635 1.00 78.38 81 ARG A C 1
ATOM 615 O O . ARG A 1 81 ? -3.467 7.871 -24.435 1.00 78.38 81 ARG A O 1
ATOM 622 N N . ILE A 1 82 ? -4.189 8.169 -22.327 1.00 73.88 82 ILE A N 1
ATOM 623 C CA . ILE A 1 82 ? -2.881 8.062 -21.682 1.00 73.88 82 ILE A CA 1
ATOM 624 C C . ILE A 1 82 ? -2.682 6.601 -21.279 1.00 73.88 82 ILE A C 1
ATOM 626 O O . ILE A 1 82 ? -3.476 6.048 -20.511 1.00 73.88 82 ILE A O 1
ATOM 630 N N . GLU A 1 83 ? -1.622 5.973 -21.780 1.00 73.75 83 GLU A N 1
ATOM 631 C CA . GLU A 1 83 ? -1.223 4.623 -21.378 1.00 73.75 83 GLU A CA 1
ATOM 632 C C . GLU A 1 83 ? -0.540 4.673 -20.000 1.00 73.75 83 GLU A C 1
ATOM 634 O O . GLU A 1 83 ? 0.675 4.576 -19.884 1.00 73.75 83 GLU A O 1
ATOM 639 N N . MET A 1 84 ? -1.328 4.876 -18.937 1.00 73.50 84 MET A N 1
ATOM 640 C CA . MET A 1 84 ? -0.809 4.968 -17.568 1.00 73.50 84 MET A CA 1
ATOM 641 C C . MET A 1 84 ? -0.975 3.661 -16.788 1.00 73.50 84 MET A C 1
ATOM 643 O O . MET A 1 84 ? -2.047 3.046 -16.781 1.00 73.50 84 MET A O 1
ATOM 647 N N . LYS A 1 85 ? 0.062 3.295 -16.029 1.00 78.56 85 LYS A N 1
ATOM 648 C CA . LYS A 1 85 ? -0.064 2.340 -14.919 1.00 78.56 85 LYS A CA 1
ATOM 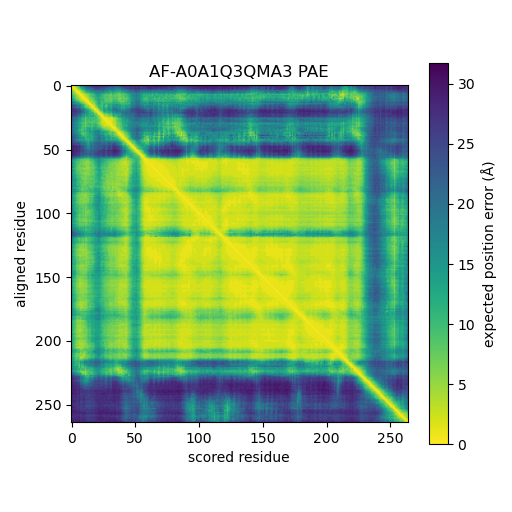649 C C . LYS A 1 85 ? -0.550 3.060 -13.672 1.00 78.56 85 LYS A C 1
ATOM 651 O O . LYS A 1 85 ? 0.104 4.001 -13.243 1.00 78.56 85 LYS A O 1
ATOM 656 N N . VAL A 1 86 ? -1.630 2.574 -13.066 1.00 79.69 86 VAL A N 1
ATOM 657 C CA . VAL A 1 86 ? -2.193 3.066 -11.802 1.00 79.69 86 VAL A CA 1
ATOM 658 C C . VAL A 1 86 ? -1.713 2.188 -10.653 1.00 79.69 86 VAL A C 1
ATOM 660 O O . VAL A 1 86 ? -1.989 0.984 -10.616 1.00 79.69 86 VAL A O 1
ATOM 663 N N . PHE A 1 87 ? -1.034 2.794 -9.683 1.00 85.69 87 PHE A N 1
ATOM 664 C CA . PHE A 1 87 ? -0.678 2.134 -8.427 1.00 85.69 87 PHE A CA 1
ATOM 665 C C . PHE A 1 87 ? -1.706 2.496 -7.362 1.00 85.69 87 PHE A C 1
ATOM 667 O O . PHE A 1 87 ? -1.976 3.676 -7.188 1.00 85.69 87 PHE A O 1
ATOM 674 N N . ALA A 1 88 ? -2.213 1.518 -6.611 1.00 87.94 88 ALA A N 1
ATOM 675 C CA . ALA A 1 88 ? -2.985 1.774 -5.397 1.00 87.94 88 ALA A CA 1
ATOM 676 C C . ALA A 1 88 ? -2.146 1.448 -4.162 1.00 87.94 88 ALA A C 1
ATOM 678 O O . ALA A 1 88 ? -1.829 0.286 -3.892 1.00 87.94 88 ALA A O 1
ATOM 679 N N . CYS A 1 89 ? -1.788 2.486 -3.414 1.00 87.00 89 CYS A N 1
ATOM 680 C CA . CYS A 1 89 ? -1.030 2.373 -2.175 1.00 87.00 89 CYS A CA 1
ATOM 681 C C . CYS A 1 89 ? -1.958 2.237 -0.973 1.00 87.00 89 CYS A C 1
ATOM 683 O O . CYS A 1 89 ? -2.964 2.940 -0.906 1.00 87.00 89 CYS A O 1
ATOM 685 N N . THR A 1 90 ? -1.595 1.345 -0.043 1.00 89.38 90 THR A N 1
ATOM 686 C CA . THR A 1 90 ? -2.215 1.275 1.280 1.00 89.38 90 THR A CA 1
ATOM 687 C C . THR A 1 90 ? -1.255 1.603 2.433 1.00 89.38 90 THR A C 1
ATOM 689 O O . THR A 1 90 ? -0.159 1.050 2.533 1.00 89.38 90 THR A O 1
ATOM 692 N N . GLU A 1 91 ? -1.711 2.463 3.338 1.00 86.50 91 GLU A N 1
ATOM 693 C CA . GLU A 1 91 ? -1.087 2.991 4.552 1.00 86.50 91 GLU A CA 1
ATOM 694 C C . GLU A 1 91 ? -1.900 2.600 5.790 1.00 86.50 91 GLU A C 1
ATOM 696 O O . GLU A 1 91 ? -1.506 2.898 6.919 1.00 86.50 91 GLU A O 1
ATOM 701 N N . ALA A 1 92 ? -2.980 1.837 5.599 1.00 89.88 92 ALA A N 1
ATOM 702 C CA . ALA A 1 92 ? -3.797 1.256 6.657 1.00 89.88 92 ALA A CA 1
ATOM 703 C C . ALA A 1 92 ? -2.998 0.457 7.692 1.00 89.88 92 ALA A C 1
ATOM 705 O O . ALA A 1 92 ? -3.450 0.306 8.821 1.00 89.88 92 ALA A O 1
ATOM 706 N N . ARG A 1 93 ? -1.774 0.021 7.365 1.00 90.12 93 ARG A N 1
ATOM 707 C CA . ARG A 1 93 ? -0.852 -0.570 8.342 1.00 90.12 93 ARG A CA 1
ATOM 708 C C . ARG A 1 93 ? -0.535 0.376 9.508 1.00 90.12 93 ARG A C 1
ATOM 710 O O . ARG A 1 93 ? -0.413 -0.089 10.634 1.00 90.12 93 ARG A O 1
ATOM 717 N N . ARG A 1 94 ? -0.366 1.674 9.243 1.00 83.81 94 ARG A N 1
ATOM 718 C CA . ARG A 1 94 ? 0.032 2.691 10.236 1.00 83.81 94 ARG A CA 1
ATOM 719 C C . ARG A 1 94 ? -1.055 3.734 10.511 1.00 83.81 94 ARG A C 1
ATOM 721 O O . ARG A 1 94 ? -0.831 4.637 11.310 1.00 83.81 94 ARG A O 1
ATOM 728 N N . ALA A 1 95 ? -2.180 3.655 9.805 1.00 83.75 95 ALA A N 1
ATOM 729 C CA . ALA A 1 95 ? -3.300 4.560 10.000 1.00 83.75 95 ALA A CA 1
ATOM 730 C C . ALA A 1 95 ? -3.799 4.509 11.441 1.00 83.75 95 ALA A C 1
ATOM 732 O O . ALA A 1 95 ? -3.916 3.431 12.025 1.00 83.75 95 ALA A O 1
ATOM 733 N N . VAL A 1 96 ? -4.111 5.684 11.981 1.00 83.00 96 VAL A N 1
ATOM 734 C CA . VAL A 1 96 ? -4.644 5.832 13.343 1.00 83.00 96 VAL A CA 1
ATOM 735 C C . VAL A 1 96 ? -6.115 6.221 13.348 1.00 83.00 96 VAL A C 1
ATOM 737 O O . VAL A 1 96 ? -6.778 6.109 14.377 1.00 83.00 96 VAL A O 1
ATOM 740 N N . ALA A 1 97 ? -6.644 6.669 12.208 1.00 85.44 97 ALA A N 1
ATOM 741 C CA . ALA A 1 97 ? -8.055 6.975 12.055 1.00 85.44 97 ALA A CA 1
ATOM 742 C C . ALA A 1 97 ? -8.521 6.848 10.583 1.00 85.44 97 ALA A C 1
ATOM 744 O O . ALA A 1 97 ? -7.703 6.848 9.657 1.00 85.44 97 ALA A O 1
ATOM 745 N N . VAL A 1 98 ? -9.842 6.799 10.374 1.00 86.88 98 VAL A N 1
ATOM 746 C CA . VAL A 1 98 ? -10.544 7.026 9.091 1.00 86.88 98 VAL A CA 1
ATOM 747 C C . VAL A 1 98 ? -11.474 8.247 9.208 1.00 86.88 98 VAL A C 1
ATOM 749 O O . VAL A 1 98 ? -11.956 8.524 10.301 1.00 86.88 98 VAL A O 1
ATOM 752 N N . THR A 1 99 ? -11.715 9.021 8.149 1.00 87.62 99 THR A N 1
ATOM 753 C CA . THR A 1 99 ? -12.474 10.288 8.235 1.00 87.62 99 THR A CA 1
ATOM 754 C C . THR A 1 99 ? -13.916 10.101 8.703 1.00 87.62 99 THR A C 1
ATOM 756 O O . THR A 1 99 ? -14.448 10.966 9.389 1.00 87.62 99 THR A O 1
ATOM 759 N N . ASN A 1 100 ? -14.556 8.983 8.362 1.00 87.44 100 ASN A N 1
ATOM 760 C CA . ASN A 1 100 ? -15.888 8.607 8.832 1.00 87.44 100 ASN A CA 1
ATOM 761 C C . ASN A 1 100 ? -16.107 7.088 8.702 1.00 87.44 100 ASN A C 1
ATOM 763 O O . ASN A 1 100 ? -15.297 6.382 8.104 1.00 87.44 100 ASN A O 1
ATOM 767 N N . ASP A 1 101 ? -17.208 6.589 9.258 1.00 90.62 101 ASP A N 1
ATOM 768 C CA . ASP A 1 101 ? -17.612 5.178 9.280 1.00 90.62 101 ASP A CA 1
ATOM 769 C C . ASP A 1 101 ? -18.636 4.811 8.190 1.00 90.62 101 ASP A C 1
ATOM 771 O O . ASP A 1 101 ? -19.340 3.810 8.320 1.00 90.62 101 ASP A O 1
ATOM 775 N N . SER A 1 102 ? -18.738 5.579 7.101 1.00 92.88 102 SER A N 1
ATOM 776 C CA . SER A 1 102 ? -19.738 5.309 6.052 1.00 92.88 102 SER A CA 1
ATOM 777 C C . SER A 1 102 ? -19.554 3.957 5.347 1.00 92.88 102 SER A C 1
ATOM 779 O O . SER A 1 102 ? -20.522 3.402 4.823 1.00 92.88 102 SER A O 1
ATOM 781 N N . ASP A 1 103 ? -18.337 3.401 5.341 1.00 94.31 103 ASP A N 1
ATOM 782 C CA . ASP A 1 103 ? -18.043 2.100 4.740 1.00 94.31 103 ASP A CA 1
ATOM 783 C C . ASP A 1 103 ? -18.026 0.976 5.785 1.00 94.31 103 ASP A C 1
ATOM 785 O O . ASP A 1 103 ? -17.091 0.842 6.578 1.00 94.31 103 ASP A O 1
ATOM 789 N N . LEU A 1 104 ? -19.034 0.101 5.723 1.00 94.88 104 LEU A N 1
ATOM 790 C CA . LEU A 1 104 ? -19.173 -1.059 6.610 1.00 94.88 104 LEU A CA 1
ATOM 791 C C . LEU A 1 104 ? -17.962 -2.008 6.575 1.00 94.88 104 LEU A C 1
ATOM 793 O O . LEU A 1 104 ? -17.722 -2.737 7.537 1.00 94.88 104 LEU A O 1
ATOM 797 N N . ARG A 1 105 ? -17.181 -2.029 5.487 1.00 94.38 105 ARG A N 1
ATOM 798 C CA . ARG A 1 105 ? -15.987 -2.887 5.375 1.00 94.38 105 ARG A CA 1
ATOM 799 C C . ARG A 1 105 ? -14.866 -2.437 6.306 1.00 94.38 105 ARG A C 1
ATOM 801 O O . ARG A 1 105 ? -14.064 -3.276 6.720 1.00 94.38 105 ARG A O 1
ATOM 808 N N . ASP A 1 106 ? -14.843 -1.153 6.657 1.00 94.00 106 ASP A N 1
ATOM 809 C CA . ASP A 1 106 ? -13.857 -0.573 7.566 1.00 94.00 106 ASP A CA 1
ATOM 810 C C . ASP A 1 106 ? -14.218 -0.825 9.041 1.00 94.00 106 ASP A C 1
ATOM 812 O O . ASP A 1 106 ? -13.331 -0.801 9.889 1.00 94.00 106 ASP A O 1
ATOM 816 N N . HIS A 1 107 ? -15.485 -1.141 9.359 1.00 93.38 107 HIS A N 1
ATOM 817 C CA . HIS A 1 107 ? -16.010 -1.226 10.737 1.00 93.38 107 HIS A CA 1
ATOM 818 C C . HIS A 1 107 ? -15.266 -2.205 11.641 1.00 93.38 107 HIS A C 1
ATOM 820 O O . HIS A 1 107 ? -15.072 -1.927 12.820 1.00 93.38 107 HIS A O 1
ATOM 826 N N . LYS A 1 108 ? -14.798 -3.333 11.101 1.00 93.19 108 LYS A N 1
ATOM 827 C CA . LYS A 1 108 ? -14.010 -4.320 11.865 1.00 93.19 108 LYS A CA 1
ATOM 828 C C . LYS A 1 108 ? -12.668 -3.781 12.370 1.00 93.19 108 LYS A C 1
ATOM 830 O O . LYS A 1 108 ? -12.090 -4.363 13.282 1.00 93.19 108 LYS A O 1
ATOM 835 N N . HIS A 1 109 ? -12.192 -2.687 11.778 1.00 92.50 109 HIS A N 1
ATOM 836 C CA . HIS A 1 109 ? -10.979 -1.979 12.172 1.00 92.50 109 HIS A CA 1
ATOM 837 C C . HIS A 1 109 ? -11.294 -0.685 12.919 1.00 92.50 109 HIS A C 1
ATOM 839 O O . HIS A 1 109 ? -10.386 0.093 13.170 1.00 92.50 109 HIS A O 1
ATOM 845 N N . LEU A 1 110 ? -12.547 -0.412 13.280 1.00 90.06 110 LEU A N 1
ATOM 846 C CA . LEU A 1 110 ? -12.891 0.757 14.086 1.00 90.06 110 LEU A CA 1
ATOM 847 C C . LEU A 1 110 ? -12.940 0.376 15.560 1.00 90.06 110 LEU A C 1
ATOM 849 O O . LEU A 1 110 ? -13.480 -0.662 15.935 1.00 90.06 110 LEU A O 1
ATOM 853 N N . SER A 1 111 ? -12.404 1.245 16.415 1.00 86.19 111 SER A N 1
ATOM 854 C CA . SER A 1 111 ? -12.510 1.056 17.870 1.00 86.19 111 SER A CA 1
ATOM 855 C C . SER A 1 111 ? -13.850 1.531 18.450 1.00 86.19 111 SER A C 1
ATOM 857 O O . SER A 1 111 ? -14.137 1.261 19.615 1.00 86.19 111 SER A O 1
ATOM 859 N N . GLY A 1 112 ? -14.656 2.252 17.661 1.00 83.69 112 GLY A N 1
ATOM 860 C CA . GLY A 1 112 ? -15.880 2.929 18.108 1.00 83.69 112 GLY A CA 1
ATOM 861 C C . GLY A 1 112 ? -15.644 4.283 18.791 1.00 83.69 112 GLY A C 1
ATOM 862 O O . GLY A 1 112 ? -16.590 4.882 19.296 1.00 83.69 112 GLY A O 1
ATOM 863 N N . LEU A 1 113 ? -14.396 4.764 18.829 1.00 82.75 113 LEU A N 1
ATOM 864 C CA . LEU A 1 113 ? -14.031 6.078 19.359 1.00 82.75 113 LEU A CA 1
ATOM 865 C C . LEU A 1 113 ? -13.809 7.100 18.244 1.00 82.75 113 LEU A C 1
ATOM 867 O O . LEU A 1 113 ? -13.298 6.766 17.176 1.00 82.75 113 LEU A O 1
ATOM 871 N N . THR A 1 114 ? -14.069 8.368 18.549 1.00 78.06 114 THR A N 1
ATOM 872 C CA . THR A 1 114 ? -13.724 9.500 17.681 1.00 78.06 114 THR A CA 1
ATOM 873 C C . THR A 1 114 ? -12.306 10.003 17.987 1.00 78.06 114 THR A C 1
ATOM 875 O O . THR A 1 114 ? -11.936 10.200 19.143 1.00 78.06 114 THR A O 1
ATOM 878 N N . SER A 1 115 ? -11.508 10.207 16.942 1.00 68.38 115 SER A N 1
ATOM 879 C CA . SER A 1 115 ? -10.175 10.819 16.950 1.00 68.38 115 SER A CA 1
ATOM 880 C C . SER A 1 115 ? -10.259 12.331 17.219 1.00 68.38 115 SER A C 1
ATOM 882 O O . SER A 1 115 ? -11.233 12.962 16.804 1.00 68.38 115 SER A O 1
ATOM 884 N N . PRO A 1 116 ? -9.213 12.963 17.790 1.00 65.19 116 PRO A N 1
ATOM 885 C CA . PRO A 1 116 ? -9.116 14.424 17.904 1.00 65.19 116 PRO A CA 1
ATOM 886 C C . PRO A 1 116 ? -9.278 15.184 16.576 1.00 65.19 116 PRO A C 1
ATOM 888 O O . PRO A 1 116 ? -9.646 16.353 16.570 1.00 65.19 116 PRO A O 1
ATOM 891 N N . SER A 1 117 ? -9.017 14.521 15.446 1.00 60.66 117 SER A N 1
ATOM 892 C CA . SER A 1 117 ? -9.191 15.063 14.093 1.00 60.66 117 SER A CA 1
ATOM 893 C C . SER A 1 117 ? -10.619 14.926 13.541 1.00 60.66 117 SER A C 1
ATOM 895 O O . SER A 1 117 ? -10.807 15.043 12.335 1.00 60.66 117 SER A O 1
ATOM 897 N N . ASN A 1 118 ? -11.613 14.626 14.386 1.00 66.62 118 ASN A N 1
ATOM 898 C CA . ASN A 1 118 ? -13.004 14.324 14.011 1.00 66.62 118 ASN A CA 1
ATOM 899 C C . ASN A 1 118 ? -13.195 13.089 13.102 1.00 66.62 118 ASN A C 1
ATOM 901 O O . ASN A 1 118 ? -14.277 12.898 12.555 1.00 66.62 118 ASN A O 1
ATOM 905 N N . GLY A 1 119 ? -12.179 12.229 12.971 1.00 78.69 119 GLY A N 1
ATOM 906 C CA . GLY A 1 119 ? -12.299 10.909 12.337 1.00 78.69 119 GLY A CA 1
ATOM 907 C C . GLY A 1 119 ? -12.692 9.808 13.328 1.00 78.69 119 GLY A C 1
ATOM 908 O O . GLY A 1 119 ? -12.744 10.037 14.529 1.00 78.69 119 GLY A O 1
ATOM 909 N N . GLN A 1 120 ? -12.911 8.587 12.856 1.00 82.88 120 GLN A N 1
ATOM 910 C CA . GLN A 1 120 ? -13.069 7.387 13.683 1.00 82.88 120 GLN A CA 1
ATOM 911 C C . GLN A 1 120 ? -11.707 6.740 13.922 1.00 82.88 120 GLN A C 1
ATOM 913 O O . GLN A 1 120 ? -10.953 6.529 12.973 1.00 82.88 120 GLN A O 1
ATOM 918 N N . VAL A 1 121 ? -11.377 6.417 15.172 1.00 86.31 121 VAL A N 1
ATOM 919 C CA . VAL A 1 121 ? -10.116 5.753 15.531 1.00 86.31 121 VAL A CA 1
ATOM 920 C C . VAL A 1 121 ? -10.046 4.396 14.834 1.00 86.31 121 VAL A C 1
ATOM 922 O O . VAL A 1 121 ? -10.896 3.525 15.049 1.00 86.31 121 VAL A O 1
ATOM 925 N N . TYR A 1 122 ? -9.003 4.242 14.021 1.00 85.44 122 TYR A N 1
ATOM 926 C CA . TYR A 1 122 ? -8.777 3.119 13.125 1.00 85.44 122 TYR A CA 1
ATOM 927 C C . TYR A 1 122 ? -7.624 2.270 13.642 1.00 85.44 122 TYR A C 1
ATOM 929 O O . TYR A 1 122 ? -6.549 2.755 13.992 1.00 85.44 122 TYR A O 1
ATOM 937 N N . CYS A 1 123 ? -7.871 0.978 13.660 1.00 88.75 123 CYS A N 1
ATOM 938 C CA . CYS A 1 123 ? -7.020 -0.057 14.189 1.00 88.75 123 CYS A CA 1
ATOM 939 C C . CYS A 1 123 ? -6.304 -0.698 13.019 1.00 88.75 123 CYS A C 1
ATOM 941 O O . CYS A 1 123 ? -6.819 -1.603 12.367 1.00 88.75 123 CYS A O 1
ATOM 943 N N . GLY A 1 124 ? -5.144 -0.124 12.708 1.00 87.19 124 GLY A N 1
ATOM 944 C CA . GLY A 1 124 ? -4.345 -0.515 11.564 1.00 87.19 124 GLY A CA 1
ATOM 945 C C . GLY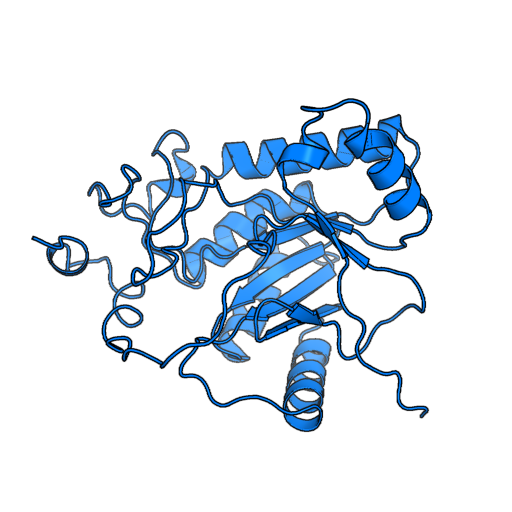 A 1 124 ? -3.695 -1.895 11.685 1.00 87.19 124 GLY A C 1
ATOM 946 O O . GLY A 1 124 ? -4.187 -2.830 12.313 1.00 87.19 124 GLY A O 1
ATOM 947 N N . GLY A 1 125 ? -2.541 -2.025 11.043 1.00 90.56 125 GLY A N 1
ATOM 948 C CA . GLY A 1 125 ? -1.770 -3.261 10.972 1.00 90.56 125 GLY A CA 1
ATOM 949 C C . GLY A 1 125 ? -1.924 -4.012 9.650 1.00 90.56 125 GLY A C 1
ATOM 950 O O . GLY A 1 125 ? -2.614 -3.593 8.717 1.00 90.56 125 GLY A O 1
ATOM 951 N N . ILE A 1 126 ? -1.220 -5.139 9.551 1.00 93.31 126 ILE A N 1
ATOM 952 C CA . ILE A 1 126 ? -1.067 -5.876 8.291 1.00 93.31 126 ILE A CA 1
ATOM 953 C C . ILE A 1 126 ? -2.394 -6.411 7.733 1.00 93.31 126 ILE A C 1
ATOM 955 O O . ILE A 1 126 ? -2.589 -6.405 6.522 1.00 93.31 126 ILE A O 1
ATOM 959 N N . ASN A 1 127 ? -3.333 -6.824 8.591 1.00 94.81 127 ASN A N 1
ATOM 960 C CA . ASN A 1 127 ? -4.642 -7.310 8.141 1.00 94.81 127 ASN A CA 1
ATOM 961 C C . ASN A 1 127 ? -5.464 -6.192 7.491 1.00 94.81 127 ASN A C 1
ATOM 963 O O . ASN A 1 127 ? -5.981 -6.381 6.395 1.00 94.81 127 ASN A O 1
ATOM 967 N N . ALA A 1 128 ? -5.515 -5.018 8.125 1.00 93.81 128 ALA A N 1
ATOM 968 C CA . ALA A 1 128 ? -6.175 -3.840 7.574 1.00 93.81 128 ALA A CA 1
ATOM 969 C C . ALA A 1 128 ? -5.584 -3.436 6.212 1.00 93.81 128 ALA A C 1
ATOM 971 O O . ALA A 1 128 ? -6.328 -3.150 5.274 1.00 93.81 128 ALA A O 1
ATOM 972 N N . ALA A 1 129 ? -4.252 -3.466 6.086 1.00 94.12 129 ALA A N 1
ATOM 973 C CA . ALA A 1 129 ? -3.566 -3.195 4.824 1.00 94.12 129 ALA A CA 1
ATOM 974 C C . ALA A 1 129 ? -3.916 -4.222 3.736 1.00 94.12 129 ALA A C 1
ATOM 976 O O . ALA A 1 129 ? -4.272 -3.835 2.626 1.00 94.12 129 ALA A O 1
ATOM 977 N N . ILE A 1 130 ? -3.860 -5.523 4.044 1.00 97.06 130 ILE A N 1
ATOM 978 C CA . ILE A 1 130 ? -4.203 -6.590 3.090 1.00 97.06 130 ILE A CA 1
ATOM 979 C C . ILE A 1 130 ? -5.641 -6.435 2.598 1.00 97.06 130 ILE A C 1
ATOM 981 O O . ILE A 1 130 ? -5.896 -6.509 1.401 1.00 97.06 130 ILE A O 1
ATOM 985 N N . GLU A 1 131 ? -6.589 -6.205 3.500 1.00 96.56 131 GLU A N 1
ATOM 986 C CA . GLU A 1 131 ? -8.002 -6.154 3.136 1.00 96.56 131 GLU A CA 1
ATOM 987 C C . GLU A 1 131 ? -8.339 -4.941 2.273 1.00 96.56 131 GLU A C 1
ATOM 989 O O . GLU A 1 131 ? -9.029 -5.097 1.267 1.00 96.56 131 GLU A O 1
ATOM 994 N N . ARG A 1 132 ? -7.792 -3.759 2.587 1.00 95.81 132 ARG A N 1
ATOM 995 C CA . ARG A 1 132 ? -7.915 -2.589 1.706 1.00 95.81 132 ARG A CA 1
ATOM 996 C C . ARG A 1 132 ? -7.258 -2.833 0.352 1.00 95.81 132 ARG A C 1
ATOM 998 O O . ARG A 1 132 ? -7.867 -2.585 -0.682 1.00 95.81 132 ARG A O 1
ATOM 1005 N N . ALA A 1 133 ? -6.056 -3.399 0.335 1.00 96.00 133 ALA A N 1
ATOM 1006 C CA . ALA A 1 133 ? -5.362 -3.728 -0.903 1.00 96.00 133 ALA A CA 1
ATOM 1007 C C . ALA A 1 133 ? -6.139 -4.717 -1.793 1.00 96.00 133 ALA A C 1
ATOM 1009 O O . ALA A 1 133 ? -6.153 -4.555 -3.013 1.00 96.00 133 ALA A O 1
ATOM 1010 N N . LEU A 1 134 ? -6.832 -5.699 -1.206 1.00 97.50 134 LEU A N 1
ATOM 1011 C CA . LEU A 1 134 ? -7.720 -6.606 -1.939 1.00 97.50 134 LEU A CA 1
ATOM 1012 C C . LEU A 1 134 ? -8.922 -5.880 -2.557 1.00 97.50 134 LEU A C 1
ATOM 1014 O O . LEU A 1 134 ? -9.327 -6.230 -3.663 1.00 97.50 134 LEU A O 1
ATOM 1018 N N . LEU A 1 135 ? -9.464 -4.854 -1.888 1.00 95.81 135 LEU A N 1
ATOM 1019 C CA . LEU A 1 135 ? -10.510 -3.997 -2.460 1.00 95.81 135 LEU A CA 1
ATOM 1020 C C . LEU A 1 135 ? -9.986 -3.155 -3.628 1.00 95.81 135 LEU A C 1
ATOM 1022 O O . LEU A 1 135 ? -10.723 -2.896 -4.574 1.00 95.81 135 LEU A O 1
ATOM 1026 N N . TYR A 1 136 ? -8.723 -2.731 -3.575 1.00 93.81 136 TYR A N 1
ATOM 1027 C CA . TYR 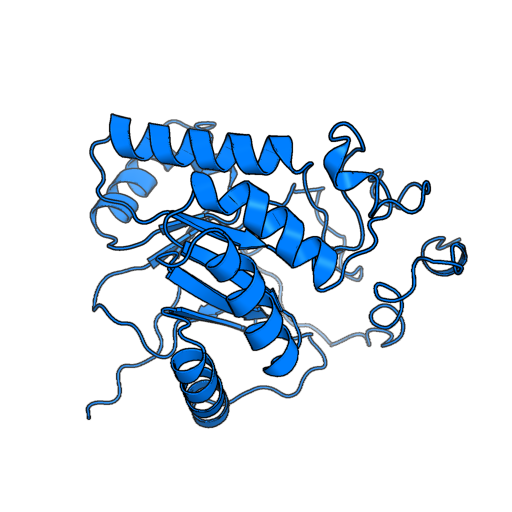A 1 136 ? -8.112 -1.888 -4.604 1.00 93.81 136 TYR A CA 1
ATOM 1028 C C . TYR A 1 136 ? -7.632 -2.686 -5.825 1.00 93.81 136 TYR A C 1
ATOM 1030 O O . TYR A 1 136 ? -7.585 -2.153 -6.934 1.00 93.81 136 TYR A O 1
ATOM 1038 N N . ALA A 1 137 ? -7.290 -3.966 -5.647 1.00 95.38 137 ALA A N 1
ATOM 1039 C CA . ALA A 1 137 ? -6.687 -4.822 -6.673 1.00 95.38 137 ALA A CA 1
ATOM 1040 C C . ALA A 1 137 ? -7.443 -4.890 -8.016 1.00 95.38 137 ALA A C 1
ATOM 1042 O O . ALA A 1 137 ? -6.765 -4.890 -9.049 1.00 95.38 137 ALA A O 1
ATOM 1043 N N . PRO A 1 138 ? -8.790 -4.896 -8.073 1.00 95.06 138 PRO A N 1
ATOM 1044 C CA . PRO A 1 138 ? -9.524 -4.858 -9.342 1.00 95.06 138 PRO A CA 1
ATOM 1045 C C . PRO A 1 138 ? -9.395 -3.536 -10.112 1.00 95.06 138 PRO A C 1
ATOM 1047 O O . PRO A 1 138 ? -9.672 -3.501 -11.307 1.00 95.06 138 PRO A O 1
ATOM 1050 N N . HIS A 1 139 ? -8.993 -2.451 -9.445 1.00 89.62 139 HIS A N 1
ATOM 1051 C CA . HIS A 1 139 ? -9.016 -1.090 -9.991 1.00 89.62 139 HIS A CA 1
ATOM 1052 C C . HIS A 1 139 ? -7.615 -0.537 -10.308 1.00 89.62 139 HIS A C 1
ATOM 1054 O O . HIS A 1 139 ? -7.485 0.472 -11.002 1.00 89.62 139 HIS A O 1
ATOM 1060 N N . ALA A 1 140 ? -6.559 -1.213 -9.854 1.00 89.75 140 ALA A N 1
ATOM 1061 C CA . ALA A 1 140 ? -5.169 -0.794 -10.018 1.00 89.75 140 ALA A CA 1
ATOM 1062 C C . ALA A 1 140 ? -4.335 -1.834 -10.775 1.00 89.75 140 ALA A C 1
ATOM 1064 O O . ALA A 1 140 ? -4.590 -3.036 -10.686 1.00 89.75 140 ALA A O 1
ATOM 1065 N N . ASP A 1 141 ? -3.300 -1.382 -11.479 1.00 90.12 141 ASP A N 1
ATOM 1066 C CA . ASP A 1 141 ? -2.332 -2.262 -12.148 1.00 90.12 141 ASP A CA 1
ATOM 1067 C C . ASP A 1 141 ? -1.336 -2.831 -11.140 1.00 90.12 141 ASP A C 1
ATOM 1069 O O . ASP A 1 141 ? -0.983 -4.011 -11.192 1.00 90.12 141 ASP A O 1
ATOM 1073 N N . VAL A 1 142 ? -0.948 -1.997 -10.172 1.00 91.44 142 VAL A N 1
ATOM 1074 C CA . VAL A 1 142 ? 0.017 -2.333 -9.129 1.00 91.44 142 VAL A CA 1
ATOM 1075 C C . VAL A 1 142 ? -0.585 -2.061 -7.757 1.00 91.44 142 VAL A C 1
ATOM 1077 O O . VAL A 1 142 ? -1.165 -1.004 -7.518 1.00 91.44 142 VAL A O 1
ATOM 1080 N N . ILE A 1 143 ? -0.420 -3.002 -6.832 1.00 94.44 143 ILE A N 1
ATOM 1081 C CA . ILE A 1 143 ? -0.790 -2.814 -5.428 1.00 94.44 143 ILE A CA 1
ATOM 1082 C C . ILE A 1 143 ? 0.456 -2.527 -4.604 1.00 94.44 143 ILE A C 1
ATOM 1084 O O . ILE A 1 143 ? 1.412 -3.302 -4.614 1.00 94.44 143 ILE A O 1
ATOM 1088 N N . CYS A 1 144 ? 0.439 -1.417 -3.872 1.00 92.25 144 CYS A N 1
ATOM 1089 C CA . CYS A 1 144 ? 1.553 -0.985 -3.051 1.00 92.25 144 CYS A CA 1
ATOM 1090 C C . CYS A 1 144 ? 1.265 -1.159 -1.558 1.00 92.25 144 CYS A C 1
ATOM 1092 O O . CYS A 1 144 ? 0.297 -0.617 -1.024 1.00 92.25 144 CYS A O 1
ATOM 1094 N N . PHE A 1 145 ? 2.158 -1.871 -0.874 1.00 93.44 145 PHE A N 1
ATOM 1095 C CA . PHE A 1 145 ? 2.192 -1.936 0.580 1.00 93.44 145 PHE A CA 1
ATOM 1096 C C . PHE A 1 145 ? 3.130 -0.854 1.120 1.00 93.44 145 PHE A C 1
ATOM 1098 O O . PHE A 1 145 ? 4.341 -0.922 0.887 1.00 93.44 145 PHE A O 1
ATOM 1105 N N . LYS A 1 146 ? 2.595 0.142 1.839 1.00 88.81 146 LYS A N 1
ATOM 1106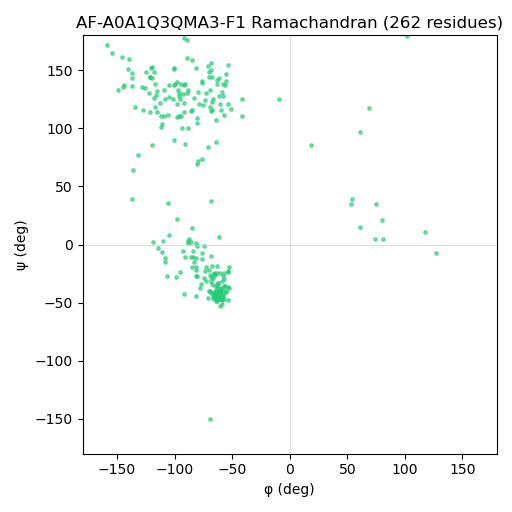 C CA . LYS A 1 146 ? 3.420 1.156 2.504 1.00 88.81 146 LYS A CA 1
ATOM 1107 C C . LYS A 1 146 ? 3.660 0.807 3.965 1.00 88.81 146 LYS A C 1
ATOM 1109 O O . LYS A 1 146 ? 2.729 0.650 4.753 1.00 88.81 146 LYS A O 1
ATOM 1114 N N . SER A 1 147 ? 4.929 0.813 4.363 1.00 85.88 147 SER A N 1
ATOM 1115 C CA . SER A 1 147 ? 5.339 0.545 5.742 1.00 85.88 147 SER A CA 1
ATOM 1116 C C . SER A 1 147 ? 6.415 1.511 6.227 1.00 85.88 147 SER A C 1
ATOM 1118 O O . SER A 1 147 ? 7.212 2.042 5.451 1.00 85.88 147 SER A O 1
ATOM 1120 N N . ALA A 1 148 ? 6.378 1.802 7.529 1.00 81.88 148 ALA A N 1
ATOM 1121 C CA . ALA A 1 148 ? 7.414 2.575 8.212 1.00 81.88 148 ALA A CA 1
ATOM 1122 C C . ALA A 1 148 ? 8.575 1.691 8.670 1.00 81.88 148 ALA A C 1
ATOM 1124 O O . ALA A 1 148 ? 9.604 2.200 9.102 1.00 81.88 148 ALA A O 1
ATOM 1125 N N . VAL A 1 149 ? 8.380 0.374 8.589 1.00 86.00 149 VAL A N 1
ATOM 1126 C CA . VAL A 1 149 ? 9.325 -0.649 9.008 1.00 86.00 149 VAL A CA 1
ATOM 1127 C C . VAL A 1 149 ? 9.626 -1.537 7.798 1.00 86.00 149 VAL A C 1
ATOM 1129 O O . VAL A 1 149 ? 8.689 -1.992 7.132 1.00 86.00 149 VAL A O 1
ATOM 1132 N N . PRO A 1 150 ? 10.905 -1.792 7.493 1.00 89.81 150 PRO A N 1
ATOM 1133 C CA . PRO A 1 150 ? 11.309 -2.662 6.398 1.00 89.81 150 PRO A CA 1
ATOM 1134 C C . PRO A 1 150 ? 11.223 -4.134 6.834 1.00 89.81 150 PRO A C 1
ATOM 1136 O O . PRO A 1 150 ? 12.231 -4.803 7.045 1.00 89.81 150 PRO A O 1
ATOM 1139 N N . ASP A 1 151 ? 9.998 -4.623 7.029 1.00 93.19 151 ASP A N 1
ATOM 1140 C CA . ASP A 1 151 ? 9.717 -5.983 7.496 1.00 93.19 151 ASP A CA 1
ATOM 1141 C C . ASP A 1 151 ? 9.420 -6.922 6.315 1.00 93.19 151 ASP A C 1
ATOM 1143 O O . ASP A 1 151 ? 8.379 -6.837 5.652 1.00 93.19 151 ASP A O 1
ATOM 1147 N N . THR A 1 152 ? 10.340 -7.850 6.062 1.00 95.50 152 THR A N 1
ATOM 1148 C CA . THR A 1 152 ? 10.230 -8.838 4.982 1.00 95.50 152 THR A CA 1
ATOM 1149 C C . THR A 1 152 ? 9.217 -9.946 5.266 1.00 95.50 152 THR A C 1
ATOM 1151 O O . THR A 1 152 ? 8.679 -10.545 4.331 1.00 95.50 152 THR A O 1
ATOM 1154 N N . THR A 1 153 ? 8.894 -10.201 6.534 1.00 96.56 153 THR A N 1
ATOM 1155 C CA . THR A 1 153 ? 7.851 -11.153 6.932 1.00 96.56 153 THR A CA 1
ATOM 1156 C C . THR A 1 153 ? 6.475 -10.592 6.598 1.00 96.56 153 THR A C 1
ATOM 1158 O O . THR A 1 153 ? 5.653 -11.284 5.989 1.00 96.56 153 THR A O 1
ATOM 1161 N N . GLU A 1 154 ? 6.227 -9.323 6.926 1.00 96.00 154 GLU A N 1
ATOM 1162 C CA . GLU A 1 154 ? 4.989 -8.643 6.540 1.00 96.00 154 GLU A CA 1
ATOM 1163 C C . GLU A 1 154 ? 4.874 -8.476 5.025 1.00 96.00 154 GLU A C 1
ATOM 1165 O O . GLU A 1 154 ? 3.811 -8.760 4.472 1.00 96.00 154 GLU A O 1
ATOM 1170 N N . ALA A 1 155 ? 5.961 -8.093 4.345 1.00 97.25 155 ALA A N 1
ATOM 1171 C CA . ALA A 1 155 ? 5.984 -8.004 2.885 1.00 97.25 155 ALA A CA 1
ATOM 1172 C C . ALA A 1 155 ? 5.607 -9.350 2.241 1.00 97.25 155 ALA A C 1
ATOM 1174 O O . ALA A 1 155 ? 4.722 -9.426 1.388 1.00 97.25 155 ALA A O 1
ATOM 1175 N N . ARG A 1 156 ? 6.196 -10.456 2.711 1.00 97.88 156 ARG A N 1
ATOM 1176 C CA . ARG A 1 156 ? 5.846 -11.798 2.228 1.00 97.88 156 ARG A CA 1
ATOM 1177 C C . ARG A 1 156 ? 4.376 -12.128 2.477 1.00 97.88 156 ARG A C 1
ATOM 1179 O O . ARG A 1 156 ? 3.705 -12.620 1.571 1.00 97.88 156 ARG A O 1
ATOM 1186 N N . ARG A 1 157 ? 3.867 -11.862 3.683 1.00 98.06 157 ARG A N 1
ATOM 1187 C CA . ARG A 1 157 ? 2.464 -12.125 4.040 1.00 98.06 157 ARG A CA 1
ATOM 1188 C C . ARG A 1 157 ? 1.502 -11.324 3.164 1.00 98.06 157 ARG A C 1
ATOM 1190 O O . ARG A 1 157 ? 0.515 -11.883 2.690 1.00 98.06 157 ARG A O 1
ATOM 1197 N N . PHE A 1 158 ? 1.806 -10.052 2.923 1.00 98.25 158 PHE A N 1
ATOM 1198 C CA . PHE A 1 158 ? 1.038 -9.194 2.031 1.00 98.25 158 PHE A CA 1
ATOM 1199 C C . PHE A 1 158 ? 1.021 -9.754 0.605 1.00 98.25 158 PHE A C 1
ATOM 1201 O O . PHE A 1 158 ? -0.049 -9.987 0.049 1.00 98.25 158 PHE A O 1
ATOM 1208 N N . ALA A 1 159 ? 2.195 -10.046 0.038 1.00 98.12 159 ALA A N 1
ATOM 1209 C CA . ALA A 1 159 ? 2.318 -10.563 -1.322 1.00 98.12 159 ALA A CA 1
ATOM 1210 C C . ALA A 1 159 ? 1.546 -11.875 -1.531 1.00 98.12 159 ALA A C 1
ATOM 1212 O O . ALA A 1 159 ? 0.827 -12.014 -2.522 1.00 98.12 159 ALA A O 1
ATOM 1213 N N . VAL A 1 160 ? 1.654 -12.814 -0.584 1.00 98.19 160 VAL A N 1
ATOM 1214 C CA . VAL A 1 160 ? 0.915 -14.085 -0.616 1.00 98.19 160 VAL A CA 1
ATOM 1215 C C . VAL A 1 160 ? -0.594 -13.842 -0.588 1.00 98.19 160 VAL A C 1
ATOM 1217 O O . VAL A 1 160 ? -1.312 -14.432 -1.391 1.00 98.19 160 VAL A O 1
ATOM 1220 N N . ALA A 1 161 ? -1.079 -12.962 0.291 1.00 98.31 161 ALA A N 1
ATOM 1221 C CA . ALA A 1 161 ? -2.508 -12.693 0.418 1.00 98.31 161 ALA A CA 1
ATOM 1222 C C . ALA A 1 161 ? -3.106 -12.053 -0.845 1.00 98.31 161 ALA A C 1
ATOM 1224 O O . ALA A 1 161 ? -4.170 -12.476 -1.292 1.00 98.31 161 ALA A O 1
ATOM 1225 N N . ILE A 1 162 ? -2.414 -11.082 -1.456 1.00 98.25 162 ILE A N 1
ATOM 1226 C CA . ILE A 1 162 ? -2.884 -10.459 -2.703 1.00 98.25 162 ILE A CA 1
ATOM 1227 C C . ILE A 1 162 ? -2.878 -11.473 -3.847 1.00 98.25 162 ILE A C 1
ATOM 1229 O O . ILE A 1 162 ? -3.878 -11.610 -4.551 1.00 98.25 162 ILE A O 1
ATOM 1233 N N . ARG A 1 163 ? -1.788 -12.231 -4.012 1.00 97.31 163 ARG A N 1
ATOM 1234 C CA . ARG A 1 163 ? -1.657 -13.196 -5.112 1.00 97.31 163 ARG A CA 1
ATOM 1235 C C . ARG A 1 163 ? -2.551 -14.418 -4.991 1.00 97.31 163 ARG A C 1
ATOM 1237 O O . ARG A 1 163 ? -2.856 -15.025 -6.010 1.00 97.31 163 ARG A O 1
ATOM 1244 N N . ALA A 1 164 ? -3.005 -14.758 -3.787 1.00 98.06 164 ALA A N 1
ATOM 1245 C CA . ALA A 1 164 ? -3.988 -15.820 -3.601 1.00 98.06 164 ALA A CA 1
ATOM 1246 C C . ALA A 1 164 ? -5.296 -15.543 -4.364 1.00 98.06 164 ALA A C 1
ATOM 1248 O O . ALA A 1 164 ? -5.942 -16.483 -4.820 1.00 98.06 164 ALA A O 1
ATOM 1249 N N . LEU A 1 165 ? -5.669 -14.267 -4.524 1.00 98.00 165 LEU A N 1
ATOM 1250 C CA . LEU A 1 165 ? -6.863 -13.848 -5.268 1.00 98.00 165 LEU A CA 1
ATOM 1251 C C . LEU A 1 165 ? -6.534 -13.209 -6.624 1.00 98.00 165 LEU A C 1
ATOM 1253 O O . LEU A 1 165 ? -7.333 -13.298 -7.551 1.00 98.00 165 LEU A O 1
ATOM 1257 N N . PHE A 1 166 ? -5.351 -12.605 -6.762 1.00 97.94 166 PHE A N 1
ATOM 1258 C CA . PHE A 1 166 ? -4.895 -11.944 -7.984 1.00 97.94 166 PHE A CA 1
ATOM 1259 C C . PHE A 1 166 ? -3.461 -12.384 -8.343 1.00 97.94 166 PHE A C 1
ATOM 1261 O O . PHE A 1 166 ? -2.518 -11.622 -8.109 1.00 97.94 166 PHE A O 1
ATOM 1268 N N . PRO A 1 167 ? -3.264 -13.596 -8.902 1.00 97.00 167 PRO A N 1
ATOM 1269 C CA . PRO A 1 167 ? -1.933 -14.189 -9.108 1.00 97.00 167 PRO A CA 1
ATOM 1270 C C . PRO A 1 167 ? -0.968 -13.312 -9.915 1.00 97.00 167 PRO A C 1
ATOM 1272 O O . PRO A 1 167 ? 0.193 -13.157 -9.542 1.00 97.00 167 PRO A O 1
ATOM 1275 N N . GLU A 1 168 ? -1.486 -12.662 -10.958 1.00 95.62 168 GLU A N 1
ATOM 1276 C CA . GLU A 1 168 ? -0.721 -11.806 -11.873 1.00 95.62 168 GLU A CA 1
ATOM 1277 C C . GLU A 1 168 ? -0.579 -10.356 -11.381 1.00 95.62 168 GLU A C 1
ATOM 1279 O O . GLU A 1 168 ? -0.031 -9.505 -12.084 1.00 95.62 168 GLU A O 1
ATOM 1284 N N . LYS A 1 169 ? -1.093 -10.018 -10.187 1.00 96.06 169 LYS A N 1
ATOM 1285 C CA . LYS A 1 169 ? -1.046 -8.637 -9.699 1.00 96.06 169 LYS A CA 1
ATOM 1286 C C . LYS A 1 169 ? 0.398 -8.223 -9.431 1.00 96.06 169 LYS A C 1
ATOM 1288 O O . LYS A 1 169 ? 1.112 -8.858 -8.648 1.00 96.06 169 LYS A O 1
ATOM 1293 N N . GLN A 1 170 ? 0.809 -7.124 -10.056 1.00 95.12 170 GLN A N 1
ATOM 1294 C CA . GLN A 1 170 ? 2.092 -6.504 -9.766 1.00 95.12 170 GLN A CA 1
ATOM 1295 C C . GLN A 1 170 ? 2.060 -5.878 -8.372 1.00 95.12 170 GLN A C 1
ATOM 1297 O O . GLN A 1 170 ? 1.043 -5.332 -7.936 1.00 95.12 170 GLN A O 1
ATOM 1302 N N . LEU A 1 171 ? 3.189 -5.952 -7.673 1.00 95.50 171 LEU A N 1
ATOM 1303 C CA . LEU A 1 171 ? 3.311 -5.467 -6.304 1.00 95.50 171 LEU A CA 1
ATOM 1304 C C . LEU A 1 171 ? 4.405 -4.410 -6.199 1.00 95.50 171 LEU A C 1
ATOM 1306 O O . LEU A 1 171 ? 5.456 -4.526 -6.832 1.00 95.50 171 LEU A O 1
ATOM 1310 N N . ALA A 1 172 ? 4.163 -3.420 -5.349 1.00 93.25 172 ALA A N 1
ATOM 1311 C CA . ALA A 1 172 ? 5.127 -2.404 -4.966 1.00 93.25 172 ALA A CA 1
ATOM 1312 C C . ALA A 1 172 ? 5.298 -2.359 -3.443 1.00 93.25 172 ALA A C 1
ATOM 1314 O O . ALA A 1 172 ? 4.353 -2.612 -2.694 1.00 93.25 172 ALA A O 1
ATOM 1315 N N . PHE A 1 173 ? 6.491 -2.009 -2.976 1.00 93.19 173 PHE A N 1
ATOM 1316 C CA . PHE A 1 173 ? 6.731 -1.720 -1.564 1.00 93.19 173 PHE A CA 1
ATOM 1317 C C . PHE A 1 173 ? 7.178 -0.269 -1.409 1.00 93.19 173 PHE A C 1
ATOM 1319 O O . PHE A 1 173 ? 8.136 0.156 -2.053 1.00 93.19 173 PHE A O 1
ATOM 1326 N N . GLY A 1 174 ? 6.484 0.476 -0.550 1.00 90.75 174 GLY A N 1
ATOM 1327 C CA . GLY A 1 174 ? 6.820 1.857 -0.222 1.00 90.75 174 GLY A CA 1
ATOM 1328 C C . GLY A 1 174 ? 7.364 1.966 1.197 1.00 90.75 174 GLY A C 1
ATOM 1329 O O . GLY A 1 174 ? 6.617 1.816 2.166 1.00 90.75 174 GLY A O 1
ATOM 1330 N N . TYR A 1 175 ? 8.655 2.255 1.339 1.00 89.12 175 TYR A N 1
ATOM 1331 C CA . TYR A 1 175 ? 9.287 2.444 2.643 1.00 89.12 175 TYR A CA 1
ATOM 1332 C C . TYR A 1 175 ? 9.314 3.923 3.036 1.00 89.12 175 TYR A C 1
ATOM 1334 O O . TYR A 1 175 ? 10.051 4.715 2.464 1.00 89.12 175 TYR A O 1
ATOM 1342 N N . SER A 1 176 ? 8.540 4.315 4.042 1.00 83.31 176 SER A N 1
ATOM 1343 C CA . SER A 1 176 ? 8.573 5.689 4.567 1.00 83.31 176 SER A CA 1
ATOM 1344 C C . SER A 1 176 ? 8.967 5.637 6.046 1.00 83.31 176 SER A C 1
ATOM 1346 O O . SER A 1 176 ? 8.051 5.523 6.874 1.00 83.31 176 SER A O 1
ATOM 1348 N N . PRO A 1 177 ? 10.281 5.619 6.368 1.00 80.06 177 PRO A N 1
ATOM 1349 C CA . PRO A 1 177 ? 10.792 5.514 7.731 1.00 80.06 177 PRO A CA 1
ATOM 1350 C C . PRO A 1 177 ? 10.221 6.576 8.657 1.00 80.06 177 PRO A C 1
ATOM 1352 O O . PRO A 1 177 ? 9.848 7.674 8.241 1.00 80.06 177 PRO A O 1
ATOM 1355 N N . ARG A 1 178 ? 10.204 6.246 9.945 1.00 75.25 178 ARG A N 1
ATOM 1356 C CA . ARG A 1 178 ? 9.913 7.226 10.988 1.00 75.25 178 ARG A CA 1
ATOM 1357 C C . ARG A 1 178 ? 11.048 8.248 11.109 1.00 75.25 178 ARG A C 1
ATOM 1359 O O . ARG A 1 178 ? 12.187 7.912 10.785 1.00 75.25 178 ARG A O 1
ATOM 1366 N N . PRO A 1 179 ? 10.772 9.457 11.631 1.00 72.31 179 PRO A N 1
ATOM 1367 C CA . PRO A 1 179 ? 11.804 10.474 11.840 1.00 72.31 179 PRO A CA 1
ATOM 1368 C C . PRO A 1 179 ? 12.967 10.028 12.741 1.00 72.31 179 PRO A C 1
ATOM 1370 O O . PRO A 1 179 ? 14.067 10.554 12.619 1.00 72.31 179 PRO A O 1
ATOM 1373 N N . ASP A 1 180 ? 12.729 9.080 13.650 1.00 76.38 180 ASP A N 1
ATOM 1374 C CA . ASP A 1 180 ? 13.717 8.526 14.581 1.00 76.38 180 ASP A CA 1
ATOM 1375 C C . ASP A 1 180 ? 14.422 7.262 14.058 1.00 76.38 180 ASP A C 1
ATOM 1377 O O . ASP A 1 180 ? 15.347 6.759 14.700 1.00 76.38 180 ASP A O 1
ATOM 1381 N N . ALA A 1 181 ? 14.005 6.735 12.903 1.00 78.69 181 ALA A N 1
ATOM 1382 C CA . ALA A 1 181 ? 14.618 5.553 12.320 1.00 78.69 181 ALA A CA 1
ATOM 1383 C C . ALA A 1 181 ? 16.044 5.852 11.836 1.00 78.69 181 ALA A C 1
ATOM 1385 O O . ALA A 1 181 ? 16.371 6.956 11.397 1.00 78.69 181 ALA A O 1
ATOM 1386 N N . ARG A 1 182 ? 16.906 4.828 11.863 1.00 85.56 182 ARG A N 1
ATOM 1387 C CA . ARG A 1 182 ? 18.238 4.919 11.257 1.00 85.56 182 ARG A CA 1
ATOM 1388 C C . ARG A 1 182 ? 18.090 5.255 9.774 1.00 85.56 182 ARG A C 1
ATOM 1390 O O . ARG A 1 182 ? 17.414 4.528 9.046 1.00 85.56 182 ARG A O 1
ATOM 1397 N N . MET A 1 183 ? 18.793 6.291 9.327 1.00 81.81 183 MET A N 1
ATOM 1398 C CA . MET A 1 183 ? 18.903 6.604 7.906 1.00 81.81 183 MET A CA 1
ATOM 1399 C C . MET A 1 183 ? 19.512 5.428 7.147 1.00 81.81 183 MET A C 1
ATOM 1401 O O . MET A 1 183 ? 20.518 4.854 7.570 1.00 81.81 183 MET A O 1
ATOM 1405 N N . TRP A 1 184 ? 18.867 5.058 6.048 1.00 88.44 184 TRP A N 1
ATOM 1406 C CA . TRP A 1 184 ? 19.347 4.016 5.151 1.00 88.44 184 TRP A CA 1
ATOM 1407 C C . TRP A 1 184 ? 20.206 4.632 4.059 1.00 88.44 184 TRP A C 1
ATOM 1409 O O . TRP A 1 184 ? 19.867 5.686 3.524 1.00 88.44 184 TRP A O 1
ATOM 1419 N N . ASN A 1 185 ? 21.321 3.980 3.753 1.00 87.81 185 ASN A N 1
ATOM 1420 C CA . ASN A 1 185 ? 22.139 4.319 2.594 1.00 87.81 185 ASN A CA 1
ATOM 1421 C C . ASN A 1 185 ? 21.715 3.487 1.369 1.00 87.81 185 ASN A C 1
ATOM 1423 O O . ASN A 1 185 ? 20.846 2.617 1.452 1.00 87.81 185 ASN A O 1
ATOM 1427 N N . GLU A 1 186 ? 22.356 3.728 0.226 1.00 85.56 186 GLU A N 1
ATOM 1428 C CA . GLU A 1 186 ? 22.079 3.001 -1.021 1.00 85.56 186 GLU A CA 1
ATOM 1429 C C . GLU A 1 186 ? 22.221 1.476 -0.883 1.00 85.56 186 GLU A C 1
ATOM 1431 O O . GLU A 1 186 ? 21.436 0.735 -1.471 1.00 85.56 186 GLU A O 1
ATOM 1436 N N . LEU A 1 187 ? 23.181 0.996 -0.083 1.00 89.44 187 LEU A N 1
ATOM 1437 C CA . LEU A 1 187 ? 23.408 -0.437 0.126 1.00 89.44 187 LEU A CA 1
ATOM 1438 C C . LEU A 1 187 ? 22.282 -1.082 0.940 1.00 89.44 187 LEU A C 1
ATOM 1440 O O . LEU A 1 187 ? 21.857 -2.186 0.606 1.00 89.44 187 LEU A O 1
ATOM 1444 N N . ASP A 1 188 ? 21.779 -0.396 1.969 1.00 92.50 188 ASP A N 1
ATOM 1445 C CA . ASP A 1 188 ? 20.629 -0.860 2.753 1.00 92.50 188 ASP A CA 1
ATOM 1446 C C . ASP A 1 188 ? 19.388 -1.004 1.855 1.00 92.50 188 ASP A C 1
ATOM 1448 O O . ASP A 1 188 ? 18.714 -2.036 1.867 1.00 92.50 188 ASP A O 1
ATOM 1452 N N . HIS A 1 189 ? 19.123 0.012 1.023 1.00 91.00 189 HIS A N 1
ATOM 1453 C CA . HIS A 1 189 ? 18.020 0.003 0.062 1.00 91.00 189 HIS A CA 1
ATOM 1454 C C . HIS A 1 189 ? 18.168 -1.117 -0.977 1.00 91.00 189 HIS A C 1
ATOM 1456 O O . HIS A 1 189 ? 17.205 -1.843 -1.225 1.00 91.00 189 HIS A O 1
ATOM 1462 N N . ALA A 1 190 ? 19.365 -1.299 -1.542 1.00 90.19 190 ALA A N 1
ATOM 1463 C CA . ALA A 1 190 ? 19.633 -2.334 -2.538 1.00 90.19 190 ALA A CA 1
ATOM 1464 C C . ALA A 1 190 ? 19.472 -3.754 -1.968 1.00 90.19 190 ALA A C 1
ATOM 1466 O O . ALA A 1 190 ? 18.900 -4.625 -2.626 1.00 90.19 190 ALA A O 1
ATOM 1467 N N . ALA A 1 191 ? 19.942 -3.991 -0.739 1.00 92.62 191 ALA A N 1
ATOM 1468 C CA . ALA A 1 191 ? 19.797 -5.282 -0.071 1.00 92.62 191 ALA A CA 1
ATOM 1469 C C . ALA A 1 191 ? 18.320 -5.622 0.178 1.00 92.62 191 ALA A C 1
ATOM 1471 O O . ALA A 1 191 ? 17.863 -6.711 -0.171 1.00 92.62 191 ALA A O 1
ATOM 1472 N N . PHE A 1 192 ? 17.552 -4.668 0.708 1.00 94.62 192 PHE A N 1
ATOM 1473 C CA . PHE A 1 192 ? 16.129 -4.867 0.969 1.00 94.62 192 PHE A CA 1
ATOM 1474 C C . PHE A 1 192 ? 15.320 -5.054 -0.321 1.00 94.62 192 PHE A C 1
ATOM 1476 O O . PHE A 1 192 ? 14.461 -5.933 -0.400 1.00 94.62 192 PHE A O 1
ATOM 1483 N N . GLU A 1 193 ? 15.618 -4.280 -1.366 1.00 92.81 193 GLU A N 1
ATOM 1484 C CA . GLU A 1 193 ? 14.978 -4.447 -2.670 1.00 92.81 193 GLU A CA 1
ATOM 1485 C C . GLU A 1 193 ? 15.246 -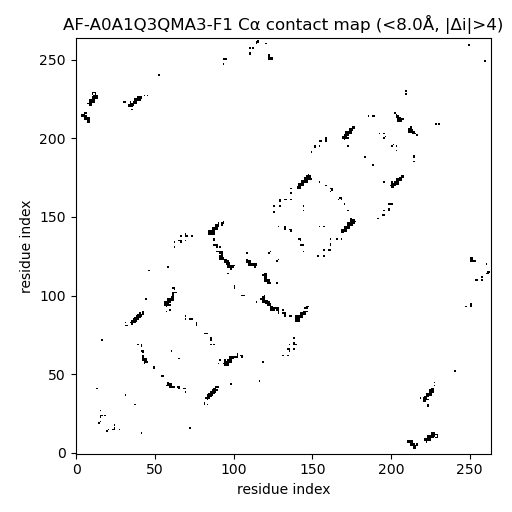5.836 -3.270 1.00 92.81 193 GLU A C 1
ATOM 1487 O O . GLU A 1 193 ? 14.341 -6.444 -3.846 1.00 92.81 193 GLU A O 1
ATOM 1492 N N . ALA A 1 194 ? 16.458 -6.378 -3.112 1.00 93.50 194 ALA A N 1
ATOM 1493 C CA . ALA A 1 194 ? 16.774 -7.726 -3.575 1.00 93.50 194 ALA A CA 1
ATOM 1494 C C . ALA A 1 194 ? 15.889 -8.787 -2.896 1.00 93.50 194 ALA A C 1
ATOM 1496 O O . ALA A 1 194 ? 15.370 -9.680 -3.572 1.00 93.50 194 ALA A O 1
ATOM 1497 N N . GLU A 1 195 ? 15.646 -8.664 -1.589 1.00 96.25 195 GLU A N 1
ATOM 1498 C CA . GLU A 1 195 ? 14.722 -9.546 -0.866 1.00 96.25 195 GLU A CA 1
ATOM 1499 C C . GLU A 1 195 ? 13.273 -9.389 -1.348 1.00 96.25 195 GLU A C 1
ATOM 1501 O O . GLU A 1 195 ? 12.579 -10.385 -1.579 1.00 96.25 195 GLU A O 1
ATOM 1506 N N . LEU A 1 196 ? 12.822 -8.151 -1.572 1.00 96.19 196 LEU A N 1
ATOM 1507 C CA . LEU A 1 196 ? 11.494 -7.861 -2.116 1.00 96.19 196 LEU A CA 1
ATOM 1508 C C . LEU A 1 196 ? 11.295 -8.480 -3.510 1.00 96.19 196 LEU A C 1
ATOM 1510 O O . LEU A 1 196 ? 10.243 -9.065 -3.784 1.00 96.19 196 LEU A O 1
ATOM 1514 N N . ARG A 1 197 ? 12.309 -8.427 -4.381 1.00 94.25 197 ARG A N 1
ATOM 1515 C CA . ARG A 1 197 ? 12.260 -9.046 -5.718 1.00 94.25 197 ARG A CA 1
ATOM 1516 C C . ARG A 1 197 ? 12.097 -10.561 -5.654 1.00 94.25 197 ARG A C 1
ATOM 1518 O O . ARG A 1 197 ? 11.328 -11.110 -6.438 1.00 94.25 197 ARG A O 1
ATOM 1525 N N . ILE A 1 198 ? 12.731 -11.238 -4.692 1.00 95.69 198 ILE A N 1
ATOM 1526 C CA . ILE A 1 198 ? 12.540 -12.686 -4.464 1.00 95.69 198 ILE A CA 1
ATOM 1527 C C . ILE A 1 198 ? 11.083 -12.996 -4.080 1.00 95.69 198 ILE A C 1
ATOM 1529 O O . ILE A 1 198 ? 10.544 -14.037 -4.449 1.00 95.69 198 ILE A O 1
ATOM 1533 N N . MET A 1 199 ? 10.414 -12.083 -3.373 1.00 95.38 199 MET A N 1
ATOM 1534 C CA . MET A 1 199 ? 8.983 -12.184 -3.046 1.00 95.38 199 MET A CA 1
ATOM 1535 C C . MET A 1 199 ? 8.077 -11.744 -4.212 1.00 95.38 199 MET A C 1
ATOM 1537 O O . MET A 1 199 ? 6.849 -11.813 -4.123 1.00 95.38 199 MET A O 1
ATOM 1541 N N . GLY A 1 200 ? 8.668 -11.322 -5.330 1.00 93.88 200 GLY A N 1
ATOM 1542 C CA . GLY A 1 200 ? 7.998 -10.906 -6.553 1.00 93.88 200 GLY A CA 1
ATOM 1543 C C . GLY A 1 200 ? 7.455 -9.479 -6.521 1.00 93.88 200 GLY A C 1
ATOM 1544 O O . GLY A 1 200 ? 6.559 -9.172 -7.301 1.00 93.88 200 GLY A O 1
ATOM 1545 N N . TYR A 1 201 ? 7.951 -8.605 -5.648 1.00 95.06 201 TYR A N 1
ATOM 1546 C CA . TYR A 1 201 ? 7.681 -7.176 -5.785 1.00 95.06 201 TYR A CA 1
ATOM 1547 C C . TYR A 1 201 ? 8.377 -6.646 -7.038 1.00 95.06 201 TYR A C 1
ATOM 1549 O O . TYR A 1 201 ? 9.588 -6.783 -7.198 1.00 95.06 201 TYR A O 1
ATOM 1557 N N . SER A 1 202 ? 7.590 -6.062 -7.937 1.00 91.19 202 SER A N 1
ATOM 1558 C CA . SER A 1 202 ? 8.073 -5.489 -9.195 1.00 91.19 202 SER A CA 1
ATOM 1559 C C . SER A 1 202 ? 8.642 -4.085 -9.003 1.00 91.19 202 SER A C 1
ATOM 1561 O O . SER A 1 202 ? 9.431 -3.635 -9.828 1.00 91.19 202 SER A O 1
ATOM 1563 N N . TYR A 1 203 ? 8.238 -3.401 -7.928 1.00 89.50 203 TYR A N 1
ATOM 1564 C CA . TYR A 1 203 ? 8.594 -2.011 -7.666 1.00 89.50 203 TYR A CA 1
ATOM 1565 C C . TYR A 1 203 ? 8.973 -1.792 -6.200 1.00 89.50 203 TYR A C 1
ATOM 1567 O O . TYR A 1 203 ? 8.354 -2.345 -5.286 1.00 89.50 203 TYR A O 1
ATOM 1575 N N . TYR A 1 204 ? 9.957 -0.927 -5.980 1.00 89.94 204 TYR A N 1
ATOM 1576 C CA . TYR A 1 204 ? 10.363 -0.457 -4.663 1.00 89.94 204 TYR A CA 1
ATOM 1577 C C . TYR A 1 204 ? 10.609 1.047 -4.713 1.00 89.94 204 TYR A C 1
ATOM 1579 O O . TYR A 1 204 ? 11.226 1.556 -5.647 1.00 89.94 204 TYR A O 1
ATOM 1587 N N . PHE A 1 205 ? 10.117 1.751 -3.702 1.00 87.62 205 PHE A N 1
ATOM 1588 C CA . PHE A 1 205 ? 10.410 3.159 -3.492 1.00 87.62 205 PHE A CA 1
ATOM 1589 C C . PHE A 1 205 ? 10.480 3.465 -2.009 1.00 87.62 205 PHE A C 1
ATOM 1591 O O . PHE A 1 205 ? 9.969 2.722 -1.164 1.00 87.62 205 PHE A O 1
ATOM 1598 N N . PHE A 1 206 ? 11.105 4.586 -1.686 1.00 85.69 206 PHE A N 1
ATOM 1599 C CA . PHE A 1 206 ? 11.199 5.044 -0.317 1.00 85.69 206 PHE A CA 1
ATOM 1600 C C . PHE A 1 206 ? 11.037 6.553 -0.217 1.00 85.69 206 PHE A C 1
ATOM 1602 O O . PHE A 1 206 ? 11.374 7.280 -1.143 1.00 85.69 206 PHE A O 1
ATOM 1609 N N . THR A 1 207 ? 10.522 7.021 0.915 1.00 79.88 207 THR A N 1
ATOM 1610 C CA . THR A 1 207 ? 10.356 8.447 1.202 1.00 79.88 207 THR A CA 1
ATOM 1611 C C . THR A 1 207 ? 11.251 8.830 2.369 1.00 79.88 207 THR A C 1
ATOM 1613 O O . THR A 1 207 ? 11.018 8.385 3.491 1.00 79.88 207 THR A O 1
ATOM 1616 N N . GLN A 1 208 ? 12.255 9.668 2.127 1.00 73.75 208 GLN A N 1
ATOM 1617 C CA . GLN A 1 208 ? 13.140 10.222 3.154 1.00 73.75 208 GLN A CA 1
ATOM 1618 C C . GLN A 1 208 ? 13.181 11.741 3.010 1.00 73.75 208 GLN A C 1
ATOM 1620 O O . GLN A 1 208 ? 13.258 12.261 1.903 1.00 73.75 208 GLN A O 1
ATOM 1625 N N . PHE A 1 209 ? 13.087 12.460 4.131 1.00 71.12 209 PHE A N 1
ATOM 1626 C CA . PHE A 1 209 ? 13.074 13.932 4.154 1.00 71.12 209 PHE A CA 1
ATOM 1627 C C . PHE A 1 209 ? 12.016 14.575 3.237 1.00 71.12 209 PHE A C 1
ATOM 1629 O O . PHE A 1 209 ? 12.241 15.629 2.651 1.00 71.12 209 PHE A O 1
ATOM 1636 N N . GLY A 1 210 ? 10.854 13.928 3.100 1.00 67.69 210 GLY A N 1
ATOM 1637 C CA . GLY A 1 210 ? 9.773 14.401 2.228 1.00 67.69 210 GLY A CA 1
ATOM 1638 C C . GLY A 1 210 ? 10.027 14.197 0.732 1.00 67.69 210 GLY A C 1
ATOM 1639 O O . GLY A 1 210 ? 9.203 14.620 -0.068 1.00 67.69 210 GLY A O 1
ATOM 1640 N N . VAL A 1 211 ? 11.125 13.535 0.358 1.00 67.88 211 VAL A N 1
ATOM 1641 C CA . VAL A 1 211 ? 11.461 13.195 -1.025 1.00 67.88 211 VAL A CA 1
ATOM 1642 C C . VAL A 1 211 ? 11.210 11.713 -1.243 1.00 67.88 211 VAL A C 1
ATOM 1644 O O . VAL A 1 211 ? 11.718 10.879 -0.489 1.00 67.88 211 VAL A O 1
ATOM 1647 N N . THR A 1 212 ? 10.427 11.379 -2.268 1.00 76.81 212 THR A N 1
ATOM 1648 C CA . THR A 1 212 ? 10.219 9.987 -2.677 1.00 76.81 212 THR A CA 1
ATOM 1649 C C . THR A 1 212 ? 11.178 9.618 -3.794 1.00 76.81 212 THR A C 1
ATOM 1651 O O . THR A 1 212 ? 11.225 10.280 -4.827 1.00 76.81 212 THR A O 1
ATOM 1654 N N . MET A 1 213 ? 11.940 8.553 -3.572 1.00 79.06 213 MET A N 1
ATOM 1655 C CA . MET A 1 213 ? 12.976 8.061 -4.467 1.00 79.06 213 MET A CA 1
ATOM 1656 C C . MET A 1 213 ? 12.704 6.623 -4.896 1.00 79.06 213 MET A C 1
ATOM 1658 O O . MET A 1 213 ? 12.262 5.787 -4.103 1.00 79.06 213 MET A O 1
ATOM 1662 N N . PHE A 1 214 ? 13.059 6.330 -6.144 1.00 80.12 214 PHE A N 1
ATOM 1663 C CA . PHE A 1 214 ? 13.073 4.986 -6.710 1.00 80.12 214 PHE A CA 1
ATOM 1664 C C . PHE A 1 214 ? 14.533 4.567 -6.949 1.00 80.12 214 PHE A C 1
ATOM 1666 O O . PHE A 1 214 ? 15.156 5.074 -7.886 1.00 80.12 214 PHE A O 1
ATOM 1673 N N . PRO A 1 215 ? 15.114 3.699 -6.097 1.00 72.25 215 PRO A N 1
ATOM 1674 C CA . PRO A 1 215 ? 16.544 3.391 -6.137 1.00 72.25 215 PRO A CA 1
ATOM 1675 C C . PRO A 1 215 ? 16.940 2.599 -7.380 1.00 72.25 215 PRO A C 1
ATOM 1677 O O . PRO A 1 215 ? 17.972 2.882 -7.985 1.00 72.25 215 PRO A O 1
ATOM 1680 N N . HIS A 1 216 ? 16.115 1.642 -7.801 1.00 68.69 216 HIS A N 1
ATOM 1681 C CA . HIS A 1 216 ? 16.296 0.936 -9.060 1.00 68.69 216 HIS A CA 1
ATOM 1682 C C . HIS A 1 216 ? 15.006 0.988 -9.864 1.00 68.69 216 HIS A C 1
ATOM 1684 O O . HIS A 1 216 ? 13.974 0.443 -9.473 1.00 68.69 216 HIS A O 1
ATOM 1690 N N . LEU A 1 217 ? 15.079 1.658 -11.009 1.00 62.72 217 LEU A N 1
ATOM 1691 C CA . LEU A 1 217 ? 13.962 1.773 -11.927 1.00 62.72 217 LEU A CA 1
ATOM 1692 C C . LEU A 1 217 ? 14.077 0.751 -13.059 1.00 62.72 217 LEU A C 1
ATOM 1694 O O . LEU A 1 217 ? 15.165 0.563 -13.603 1.00 62.72 217 LEU A O 1
ATOM 1698 N N . PRO A 1 218 ? 12.959 0.131 -13.470 1.00 56.91 218 PRO A N 1
ATOM 1699 C CA . PRO A 1 218 ? 12.915 -0.644 -14.700 1.00 56.91 218 PRO A CA 1
ATOM 1700 C C . PRO A 1 218 ? 12.862 0.230 -15.971 1.00 56.91 218 PRO A C 1
ATOM 1702 O O . PRO A 1 218 ? 12.961 -0.334 -17.056 1.00 56.91 218 PRO A O 1
ATOM 1705 N N . SER A 1 219 ? 12.707 1.564 -15.875 1.00 55.84 219 SER A N 1
ATOM 1706 C CA . SER A 1 219 ? 12.704 2.472 -17.041 1.00 55.84 219 SER A CA 1
ATOM 1707 C C . SER A 1 219 ? 13.451 3.796 -16.814 1.00 55.84 219 SER A C 1
ATOM 1709 O O . SER A 1 219 ? 13.685 4.227 -15.681 1.00 55.84 219 SER A O 1
ATOM 1711 N N . GLU A 1 220 ? 13.848 4.446 -17.914 1.00 54.69 220 GLU A N 1
ATOM 1712 C CA . GLU A 1 220 ? 14.501 5.762 -17.907 1.00 54.69 220 GLU A CA 1
ATOM 1713 C C . GLU A 1 220 ? 13.514 6.941 -17.773 1.00 54.69 220 GLU A C 1
ATOM 1715 O O . GLU A 1 220 ? 13.941 8.094 -17.700 1.00 54.69 220 GLU A O 1
ATOM 1720 N N . THR A 1 221 ? 12.220 6.677 -17.656 1.00 53.31 221 THR A N 1
ATOM 1721 C CA . THR A 1 221 ? 11.168 7.697 -17.754 1.00 53.31 221 THR A CA 1
ATOM 1722 C C . THR A 1 221 ? 10.840 8.331 -16.396 1.00 53.31 221 THR A C 1
ATOM 1724 O O . THR A 1 221 ? 11.186 7.792 -15.339 1.00 53.31 221 THR A O 1
ATOM 1727 N N . ALA A 1 222 ? 10.217 9.513 -16.411 1.00 57.91 222 ALA A N 1
ATOM 1728 C CA . ALA A 1 222 ? 9.775 10.222 -15.213 1.00 57.91 222 ALA A CA 1
ATOM 1729 C C . ALA A 1 222 ? 8.593 9.509 -14.527 1.00 57.91 222 ALA A C 1
ATOM 1731 O O . ALA A 1 222 ? 7.774 8.864 -15.182 1.00 57.91 222 ALA A O 1
ATOM 1732 N N . TRP A 1 223 ? 8.517 9.632 -13.197 1.00 60.06 223 TRP A N 1
ATOM 1733 C CA . TRP A 1 223 ? 7.439 9.083 -12.373 1.00 60.06 223 TRP A CA 1
ATOM 1734 C C . TRP A 1 223 ? 6.669 10.216 -11.708 1.00 60.06 223 TRP A C 1
ATOM 1736 O O . TRP A 1 223 ? 7.258 11.067 -11.037 1.00 60.06 223 TRP A O 1
ATOM 1746 N N . ALA A 1 224 ? 5.351 10.183 -11.857 1.00 61.66 224 ALA A N 1
ATOM 1747 C CA . ALA A 1 224 ? 4.437 11.065 -11.150 1.00 61.66 224 ALA A CA 1
ATOM 1748 C C . ALA A 1 224 ? 3.905 10.345 -9.910 1.00 61.66 224 ALA A C 1
ATOM 1750 O O . ALA A 1 224 ? 3.431 9.211 -10.008 1.00 61.66 224 ALA A O 1
ATOM 1751 N N . MET A 1 225 ? 3.961 10.996 -8.753 1.00 61.94 225 MET A N 1
ATOM 1752 C CA . MET A 1 225 ? 3.269 10.547 -7.555 1.00 61.94 225 MET A CA 1
ATOM 1753 C C . MET A 1 225 ? 2.236 11.591 -7.145 1.00 61.94 225 MET A C 1
ATOM 1755 O O . MET A 1 225 ? 2.574 12.722 -6.806 1.00 61.94 225 MET A O 1
ATOM 1759 N N . PHE A 1 226 ? 0.971 11.193 -7.147 1.00 60.28 226 PHE A N 1
ATOM 1760 C CA . PHE A 1 226 ? -0.091 11.968 -6.522 1.00 60.28 226 PHE A CA 1
ATOM 1761 C C . PHE A 1 226 ? -0.042 11.670 -5.039 1.00 60.28 226 PHE A C 1
ATOM 1763 O O . PHE A 1 226 ? -0.260 10.528 -4.627 1.00 60.28 226 PHE A O 1
ATOM 1770 N N . ASP A 1 227 ? 0.394 12.662 -4.277 1.00 55.97 227 ASP A N 1
ATOM 1771 C CA . ASP A 1 227 ? 0.481 12.582 -2.835 1.00 55.97 227 ASP A CA 1
ATOM 1772 C C . ASP A 1 227 ? 0.266 13.988 -2.277 1.00 55.97 227 ASP A C 1
ATOM 1774 O O . ASP A 1 227 ? 0.922 14.945 -2.685 1.00 55.97 227 ASP A O 1
ATOM 1778 N N . ASP A 1 228 ? -0.589 14.102 -1.270 1.00 48.84 228 ASP A N 1
ATOM 1779 C CA . ASP A 1 228 ? -0.836 15.307 -0.467 1.00 48.84 228 ASP A CA 1
ATOM 1780 C C . ASP A 1 228 ? 0.389 15.691 0.429 1.00 48.84 228 ASP A C 1
ATOM 1782 O O . ASP A 1 228 ? 0.308 15.956 1.626 1.00 48.84 228 ASP A O 1
ATOM 1786 N N . THR A 1 229 ? 1.616 15.519 -0.082 1.00 42.81 229 THR A N 1
ATOM 1787 C CA . THR A 1 229 ? 2.877 15.981 0.527 1.00 42.81 229 THR A CA 1
ATOM 1788 C C . THR A 1 229 ? 3.403 17.188 -0.236 1.00 42.81 229 THR A C 1
ATOM 1790 O O . THR A 1 229 ? 4.617 17.321 -0.410 1.00 42.81 229 THR A O 1
ATOM 1793 N N . SER A 1 230 ? 2.521 18.063 -0.730 1.00 35.84 230 SER A N 1
ATOM 1794 C CA . SER A 1 230 ? 2.970 19.350 -1.252 1.00 35.84 230 SER A CA 1
ATOM 1795 C C . SER A 1 230 ? 3.857 19.989 -0.186 1.00 35.84 230 SER A C 1
ATOM 1797 O O . SER A 1 230 ? 3.402 20.238 0.935 1.00 35.84 230 SER A O 1
ATOM 1799 N N . ARG A 1 231 ? 5.142 20.183 -0.515 1.00 34.72 231 ARG A N 1
ATOM 1800 C CA . ARG A 1 231 ? 6.076 20.970 0.294 1.00 34.72 231 ARG A CA 1
ATOM 1801 C C . ARG A 1 231 ? 5.327 22.216 0.776 1.00 34.72 231 ARG A C 1
ATOM 1803 O O . ARG A 1 231 ? 4.845 22.958 -0.083 1.00 34.72 231 ARG A O 1
ATOM 1810 N N . PRO A 1 232 ? 5.263 22.525 2.082 1.00 31.81 232 PRO A N 1
ATOM 1811 C CA . PRO A 1 232 ? 5.091 23.916 2.442 1.00 31.81 232 PRO A CA 1
ATOM 1812 C C . PRO A 1 232 ? 6.306 24.637 1.857 1.00 31.81 232 PRO A C 1
ATOM 1814 O O . PRO A 1 232 ? 7.453 24.323 2.189 1.00 31.81 232 PRO A O 1
ATOM 1817 N N . ALA A 1 233 ? 6.072 25.539 0.907 1.00 31.22 233 ALA A N 1
ATOM 1818 C CA . ALA A 1 233 ? 7.106 26.454 0.467 1.00 31.22 233 ALA A CA 1
ATOM 1819 C C . ALA A 1 233 ? 7.652 27.154 1.725 1.00 31.22 233 ALA A C 1
ATOM 1821 O O . ALA A 1 233 ? 6.891 27.757 2.477 1.00 31.22 233 ALA A O 1
ATOM 1822 N N . SER A 1 234 ? 8.958 27.012 1.972 1.00 31.91 234 SER A N 1
ATOM 1823 C CA . SER A 1 234 ? 9.721 27.591 3.091 1.00 31.91 234 SER A CA 1
ATOM 1824 C C . SER A 1 234 ? 9.306 27.180 4.517 1.00 31.91 234 SER A C 1
ATOM 1826 O O . SER A 1 234 ? 8.473 27.829 5.137 1.00 31.91 234 SER A O 1
ATOM 1828 N N . ILE A 1 235 ? 9.986 26.186 5.104 1.00 30.22 235 ILE A N 1
ATOM 1829 C CA . ILE A 1 235 ? 10.187 26.132 6.564 1.00 30.22 235 ILE A CA 1
ATOM 1830 C C . ILE A 1 235 ? 11.656 25.787 6.835 1.00 30.22 235 ILE A C 1
ATOM 1832 O O . ILE A 1 235 ? 12.157 24.749 6.409 1.00 30.22 235 ILE A O 1
ATOM 1836 N N . ASP A 1 236 ? 12.330 26.714 7.510 1.00 26.39 236 ASP A N 1
ATOM 1837 C CA . ASP A 1 236 ? 13.713 26.642 7.973 1.00 26.39 236 ASP A CA 1
ATOM 1838 C C . ASP A 1 236 ? 13.845 25.607 9.108 1.00 26.39 236 ASP A C 1
ATOM 1840 O O . ASP A 1 236 ? 13.028 25.582 10.035 1.00 26.39 236 ASP A O 1
ATOM 1844 N N . PHE A 1 237 ? 14.849 24.727 9.046 1.00 30.59 237 PHE A N 1
ATOM 1845 C CA . PHE A 1 237 ? 15.052 23.654 10.029 1.00 30.59 237 PHE A CA 1
ATOM 1846 C C . PHE A 1 237 ? 15.731 24.190 11.300 1.00 30.59 237 PHE A C 1
ATOM 1848 O O . PHE A 1 237 ? 16.890 23.900 11.593 1.00 30.59 237 PHE A O 1
ATOM 1855 N N . GLY A 1 238 ? 14.985 24.961 12.089 1.00 26.97 238 GLY A N 1
ATOM 1856 C CA . GLY A 1 238 ? 15.379 25.382 13.430 1.00 26.97 238 GLY A CA 1
ATOM 1857 C C . GLY A 1 238 ? 14.964 24.376 14.510 1.00 26.97 238 GLY A C 1
ATOM 1858 O O . GLY A 1 238 ? 13.836 24.424 14.982 1.00 26.97 238 GLY A O 1
ATOM 1859 N N . ASN A 1 239 ? 15.920 23.548 14.953 1.00 26.88 239 ASN A N 1
ATOM 1860 C CA . ASN A 1 239 ? 15.952 22.767 16.208 1.00 26.88 239 ASN A CA 1
ATOM 1861 C C . ASN A 1 239 ? 14.949 21.580 16.363 1.00 26.88 239 ASN A C 1
ATOM 1863 O O . ASN A 1 239 ? 13.738 21.788 16.433 1.00 26.88 239 ASN A O 1
ATOM 1867 N N . PRO A 1 240 ? 15.418 20.317 16.505 1.00 32.75 240 PRO A N 1
ATOM 1868 C CA . PRO A 1 240 ? 14.539 19.153 16.625 1.00 32.75 240 PRO A CA 1
ATOM 1869 C C . PRO A 1 240 ? 13.991 19.000 18.054 1.00 32.75 240 PRO A C 1
ATOM 1871 O O . PRO A 1 240 ? 14.679 18.530 18.963 1.00 32.75 240 PRO A O 1
ATOM 1874 N N . LEU A 1 241 ? 12.721 19.352 18.264 1.00 25.53 241 LEU A N 1
ATOM 1875 C CA . LEU A 1 241 ? 11.993 18.955 19.472 1.00 25.53 241 LEU A CA 1
ATOM 1876 C C . LEU A 1 241 ? 11.650 17.457 19.415 1.00 25.53 241 LEU A C 1
ATOM 1878 O O . LEU A 1 241 ? 11.150 16.943 18.416 1.00 25.53 241 LEU A O 1
ATOM 1882 N N . ARG A 1 242 ? 11.968 16.754 20.509 1.00 27.81 242 ARG A N 1
ATOM 1883 C CA . ARG A 1 242 ? 11.849 15.297 20.669 1.00 27.81 242 ARG A CA 1
ATOM 1884 C C . ARG A 1 242 ? 10.406 14.804 20.535 1.00 27.81 242 ARG A C 1
ATOM 1886 O O . ARG A 1 242 ? 9.529 15.219 21.288 1.00 27.81 242 ARG A O 1
ATOM 1893 N N . TRP A 1 243 ? 10.226 13.815 19.663 1.00 29.61 243 TRP A N 1
ATOM 1894 C CA . TRP A 1 243 ? 9.014 13.010 19.523 1.00 29.61 243 TRP A CA 1
ATOM 1895 C C . TRP A 1 243 ? 8.949 11.911 20.606 1.00 29.61 243 TRP A C 1
ATOM 1897 O O . TRP A 1 243 ? 9.935 11.188 20.778 1.00 29.61 243 TRP A O 1
ATOM 1907 N N . PRO A 1 244 ? 7.839 11.715 21.344 1.00 27.75 244 PRO A N 1
ATOM 1908 C CA . PRO A 1 244 ? 7.716 10.588 22.265 1.00 27.75 244 PRO A CA 1
ATOM 1909 C C . PRO A 1 244 ? 7.465 9.282 21.491 1.00 27.75 244 PRO A C 1
ATOM 1911 O O . PRO A 1 244 ? 6.441 9.127 20.831 1.00 27.75 244 PRO A O 1
ATOM 1914 N N . ALA A 1 245 ? 8.361 8.302 21.634 1.00 31.64 245 ALA A N 1
ATOM 1915 C CA . ALA A 1 245 ? 8.349 6.984 20.975 1.00 31.64 245 ALA A CA 1
ATOM 1916 C C . ALA A 1 245 ? 7.126 6.074 21.278 1.00 31.64 245 ALA A C 1
ATOM 1918 O O . ALA A 1 245 ? 7.105 4.903 20.908 1.00 31.64 245 ALA A O 1
ATOM 1919 N N . ALA A 1 246 ? 6.106 6.568 21.985 1.00 30.47 246 ALA A N 1
ATOM 1920 C CA . ALA A 1 246 ? 5.080 5.741 22.617 1.00 30.47 246 ALA A CA 1
ATOM 1921 C C . ALA A 1 246 ? 3.834 5.459 21.758 1.00 30.47 246 ALA A C 1
ATOM 1923 O O . ALA A 1 246 ? 3.029 4.633 22.173 1.00 30.47 246 ALA A O 1
ATOM 1924 N N . LEU A 1 247 ? 3.634 6.121 20.613 1.00 34.84 247 LEU A N 1
ATOM 1925 C CA . LEU A 1 247 ? 2.365 6.061 19.861 1.00 34.84 247 LEU A CA 1
ATOM 1926 C C . LEU A 1 247 ? 2.236 4.863 18.906 1.00 34.84 247 LEU A C 1
ATOM 1928 O O . LEU A 1 247 ? 1.129 4.467 18.558 1.00 34.84 247 LEU A O 1
ATOM 1932 N N . ASP A 1 248 ? 3.345 4.241 18.529 1.00 37.72 248 ASP A N 1
ATOM 1933 C CA . ASP A 1 248 ? 3.379 3.315 17.397 1.00 37.72 248 ASP A CA 1
ATOM 1934 C C . ASP A 1 248 ? 3.225 1.827 17.765 1.00 37.72 248 ASP A C 1
ATOM 1936 O O . ASP A 1 248 ? 2.736 1.043 16.959 1.00 37.72 248 ASP A O 1
ATOM 1940 N N . SER A 1 249 ? 3.555 1.428 18.998 1.00 35.72 249 SER A N 1
ATOM 1941 C CA . SER A 1 249 ? 3.244 0.080 19.515 1.00 35.72 249 SER A CA 1
ATOM 1942 C C . SER A 1 249 ? 1.759 -0.101 19.869 1.00 35.72 249 SER A C 1
ATOM 1944 O O . SER A 1 249 ? 1.340 -1.161 20.330 1.00 35.72 249 SER A O 1
ATOM 1946 N N . ARG A 1 250 ? 0.950 0.953 19.694 1.00 39.94 250 ARG A N 1
ATOM 1947 C CA . ARG A 1 250 ? -0.437 1.035 20.171 1.00 39.94 250 ARG A CA 1
ATOM 1948 C C . ARG A 1 250 ? -1.465 0.717 19.080 1.00 39.94 250 ARG A C 1
ATOM 1950 O O . ARG A 1 250 ? -2.502 0.149 19.407 1.00 39.94 250 ARG A O 1
ATOM 1957 N N . ALA A 1 251 ? -1.135 0.960 17.805 1.00 39.03 251 ALA A N 1
ATOM 1958 C CA . ALA A 1 251 ? -1.977 0.605 16.651 1.00 39.03 251 ALA A CA 1
ATOM 1959 C C . ALA A 1 251 ? -2.168 -0.912 16.481 1.00 39.03 251 ALA A C 1
ATOM 1961 O O . ALA A 1 251 ? -3.193 -1.352 15.971 1.00 39.03 251 ALA A O 1
ATOM 1962 N N . GLU A 1 252 ? -1.222 -1.717 16.970 1.00 40.62 252 GLU A N 1
ATOM 1963 C CA . GLU A 1 252 ? -1.272 -3.183 16.893 1.00 40.62 252 GLU A CA 1
ATOM 1964 C C . GLU A 1 252 ? -2.252 -3.816 17.903 1.00 40.62 252 GLU A C 1
ATOM 1966 O O . GLU A 1 252 ? -2.565 -4.999 17.785 1.00 40.62 252 GLU A O 1
ATOM 1971 N N . SER A 1 253 ? -2.761 -3.060 18.891 1.00 43.19 253 SER A N 1
ATOM 1972 C CA . SER A 1 253 ? -3.551 -3.608 20.012 1.00 43.19 253 SER A CA 1
ATOM 1973 C C . SER A 1 253 ? -4.798 -2.797 20.382 1.00 43.19 253 SER A C 1
ATOM 1975 O O . SER A 1 253 ? -5.168 -2.690 21.551 1.00 43.19 253 SER A O 1
ATOM 1977 N N . CYS A 1 254 ? -5.513 -2.267 19.390 1.00 51.16 254 CYS A N 1
ATOM 1978 C CA . CYS A 1 254 ? -6.824 -1.653 19.629 1.00 51.16 254 CYS A CA 1
ATOM 1979 C C . CYS A 1 254 ? -7.829 -2.556 20.361 1.00 51.16 254 CYS A C 1
ATOM 1981 O O . CYS A 1 254 ? -8.769 -2.053 20.978 1.00 51.16 254 CYS A O 1
ATOM 1983 N N . HIS A 1 255 ? -7.673 -3.880 20.295 1.00 40.69 255 HIS A N 1
ATOM 1984 C CA . HIS A 1 255 ? -8.482 -4.791 21.094 1.00 40.69 255 HIS A CA 1
ATOM 1985 C C . HIS A 1 255 ? -8.073 -4.691 22.573 1.00 40.69 255 HI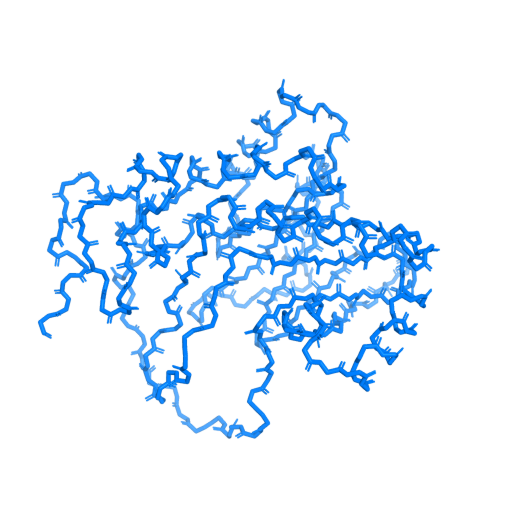S A C 1
ATOM 1987 O O . HIS A 1 255 ? -7.274 -5.479 23.071 1.00 40.69 255 HIS A O 1
ATOM 1993 N N . GLY A 1 256 ? -8.634 -3.696 23.270 1.00 38.34 256 GLY A N 1
ATOM 1994 C CA . GLY A 1 256 ? -8.624 -3.606 24.731 1.00 38.34 256 GLY A CA 1
ATOM 1995 C C . GLY A 1 256 ? -7.897 -2.416 25.362 1.00 38.34 256 GLY A C 1
ATOM 1996 O O . GLY A 1 256 ? -7.722 -2.450 26.576 1.00 38.34 256 GLY A O 1
ATOM 1997 N N . ARG A 1 257 ? -7.473 -1.382 24.611 1.00 45.75 257 ARG A N 1
ATOM 1998 C CA . ARG A 1 257 ? -6.845 -0.168 25.197 1.00 45.75 257 ARG A CA 1
ATOM 1999 C C . ARG A 1 257 ? -7.348 1.168 24.612 1.00 45.75 257 ARG A C 1
ATOM 2001 O O . ARG A 1 257 ? -6.573 1.909 24.001 1.00 45.75 257 ARG A O 1
ATOM 2008 N N . PRO A 1 258 ? -8.638 1.502 24.799 1.00 40.97 258 PRO A N 1
ATOM 2009 C CA . PRO A 1 258 ? -9.243 2.755 24.328 1.00 40.97 258 PRO A CA 1
ATOM 2010 C C . PRO A 1 258 ? -8.601 4.030 24.914 1.00 40.97 258 PRO A C 1
ATOM 2012 O O . PRO A 1 258 ? -8.618 5.080 24.276 1.00 40.97 258 PRO A O 1
ATOM 2015 N N . GLU A 1 259 ? -7.966 3.956 26.089 1.00 44.03 259 GLU A N 1
ATOM 2016 C CA . GLU A 1 259 ? -7.328 5.113 26.747 1.00 44.03 259 GLU A CA 1
ATOM 2017 C C . GLU A 1 259 ? -6.077 5.663 26.038 1.00 44.03 259 GLU A C 1
ATOM 2019 O O . GLU A 1 259 ? -5.580 6.732 26.383 1.00 44.03 259 GLU A O 1
ATOM 2024 N N . LEU A 1 260 ? -5.554 4.955 25.039 1.00 42.25 260 LEU A N 1
ATOM 2025 C CA . LEU A 1 260 ? -4.312 5.316 24.358 1.00 42.25 260 LEU A CA 1
ATOM 2026 C C . LEU A 1 260 ? -4.473 6.365 23.248 1.00 42.25 260 LEU A C 1
ATOM 2028 O O . LEU A 1 260 ? -3.464 6.935 22.829 1.00 42.25 260 LEU A O 1
ATOM 2032 N N . TYR A 1 261 ? -5.711 6.609 22.809 1.00 43.53 261 TYR A N 1
ATOM 2033 C CA . TYR A 1 261 ? -6.078 7.556 21.744 1.00 43.53 261 TYR A CA 1
ATOM 2034 C C . TYR A 1 261 ? -6.837 8.783 22.262 1.00 43.53 261 TYR A C 1
ATOM 2036 O O . TYR A 1 261 ? -7.083 9.726 21.516 1.00 43.53 261 TYR A O 1
ATOM 2044 N N . LEU A 1 262 ? -7.179 8.785 23.551 1.00 39.91 262 LEU A N 1
ATOM 2045 C CA . LEU A 1 262 ? -7.797 9.908 24.238 1.00 39.91 262 LEU A CA 1
ATOM 2046 C C . LEU A 1 262 ? -6.686 10.779 24.832 1.00 39.91 262 LEU A C 1
ATOM 2048 O O . LEU A 1 262 ? -6.287 10.608 25.984 1.00 39.91 262 LEU A O 1
ATOM 2052 N N . THR A 1 263 ? -6.145 11.709 24.049 1.00 41.12 263 THR A N 1
ATOM 2053 C CA . THR A 1 263 ? -5.429 12.841 24.650 1.00 41.12 263 THR A CA 1
ATOM 2054 C C . THR A 1 263 ? -6.456 13.721 25.358 1.00 41.12 263 THR A C 1
ATOM 2056 O O . THR A 1 263 ? -7.389 14.197 24.713 1.00 41.12 263 THR A O 1
ATOM 2059 N N . LYS A 1 264 ? -6.308 13.868 26.681 1.00 30.97 264 LYS A N 1
ATOM 2060 C CA . LYS A 1 264 ? -7.012 14.880 27.484 1.00 30.97 264 LYS A CA 1
ATOM 2061 C C . LYS A 1 264 ? -6.723 16.290 26.987 1.00 30.97 264 LYS A C 1
ATOM 2063 O O . LYS A 1 264 ? -5.576 16.510 26.536 1.00 30.97 264 LYS A O 1
#